Protein AF-A0A2T7NKQ4-F1 (afdb_monomer)

Foldseek 3Di:
DAWAQFKWFFQDDPVLLQLLQWAADPPDDIDTAAEDEAPPRADDDGFRTHGAQHWAWKKAAPVVPVCPCPVPDGIYTYTDGQFDQDPPDDDDSVDDPDGRNAAALVCLPPPPNPLVQGQMKTFTWTWIDDVPWIKTWDPVQLCVPDCQQVVLPDPPPRPDPDHRTWIFRRHHYPHRATQTQNHSVLVCLRNPCVPRPSVRNSVSRDDDPRIDMATADPLSVDSVDTDPSNRDHDDDDPDPPDPVNVVVVVVVVVVPPDDDDDDDD

Secondary structure (DSSP, 8-state):
-PPPEEEEEE-S-HHHHHHHT-EE-TTS-EEPPEE-PPGGG-----EEEE-TTSEEEEEEEGGGGTTTTTTT-SEEEEEEESS---TT--S-TT--SS--S-EEGGGTTSTT-GGGGT--EEE-EEEEEETTEEEEEE-HHHHTT-HHHHTT--TTT-S--SPPPPEEEEEE-SSS-EEEE-SHHHHHHHH-TTTS-HHHHGGG----S--EEEEE-GGGGSTT--SGGGTS----------HHHHHHHHHHHHTTS--PPPPP-

pLDDT: mean 71.81, std 15.31, range [24.47, 93.94]

Solvent-accessible surface area (backbone atoms only — not comparable to full-atom values): 15727 Å² total; per-residue (Å²): 136,86,56,52,75,62,35,28,27,42,72,56,51,75,70,53,47,35,60,35,52,51,43,59,48,97,88,61,64,76,45,60,39,46,80,44,81,22,79,92,79,49,70,68,69,60,27,45,33,40,44,74,64,43,38,43,50,24,44,37,42,26,77,80,51,85,59,79,33,66,94,73,38,70,36,28,35,31,31,39,58,39,40,68,67,60,90,85,67,86,72,63,79,90,70,63,98,64,89,42,67,70,40,50,52,91,40,40,88,40,99,85,30,77,63,62,82,68,40,46,28,36,50,51,39,50,25,35,64,47,97,93,55,26,35,27,50,53,69,72,57,53,37,67,86,31,68,70,49,46,55,70,64,52,80,97,72,56,91,60,86,72,71,69,65,49,36,28,54,67,34,25,46,100,74,67,42,67,20,51,45,71,38,59,66,50,45,47,43,38,34,36,61,90,82,32,54,63,86,59,34,55,68,59,54,42,89,71,88,66,69,50,71,45,42,22,38,71,61,43,78,42,62,86,45,67,44,69,61,36,63,39,80,42,81,84,69,81,80,74,81,50,72,65,60,54,48,52,52,56,51,62,64,62,74,68,77,71,86,80,79,81,84,87,131

InterPro domains:
  IPR003738 SOS response associated peptidase (SRAP) [PF02586] (37-111)
  IPR003738 SOS response associated peptidase (SRAP) [PTHR13604] (4-113)
  IPR036590 SOS response associated peptidase-like [G3DSA:3.90.1680.10] (4-239)
  IPR036590 SOS response associated peptidase-like [SSF143081] (32-227)

Sequence (265 aa):
MYSMYGHDGTTLNQDDVVKACRFRRRQGDRQQPVWRDAPGGQKYYPSYNVAPGAHTPVLLSSHHYSGEFEGICERIVQPMKWGLVPSWHKGDPYKLAYETNNCRADGINSSSCPLATNHLVKKEESLSTKNASSMHLETDLLAKGNPAIDANRDGDNAEWQGKRLLTMAGVFEICNSPAILTSDEEIDDWLNSAEVPLNKAVKVIRSVECLQMHMVSSEVNNSRNNSSKCMEPYEPKPEKRSGSSVFMKNWLNKGHSEAKKPKQN

Organism: Pomacea canaliculata (NCBI:txid400727)

Nearest PDB structures (foldseek):
  6oov-assembly1_A  TM=7.690E-01  e=2.615E-19  Homo sapiens
  5ko9-assembly1_A  TM=7.713E-01  e=5.711E-19  Homo sapiens
  6oeb-assembly1_A  TM=7.743E-01  e=7.714E-19  Homo sapiens
  6oov-assembly1_B-2  TM=7.658E-01  e=5.064E-19  Homo sapiens
  6oea-assembly1_A  TM=7.676E-01  e=1.248E-18  Homo sapiens

Structure (mmCIF, N/CA/C/O backbone):
data_AF-A0A2T7NKQ4-F1
#
_entry.id   AF-A0A2T7NKQ4-F1
#
loop_
_atom_site.group_PDB
_atom_site.id
_atom_site.type_symbol
_atom_site.label_atom_id
_atom_site.label_alt_id
_atom_site.label_comp_id
_atom_site.label_asym_id
_atom_site.label_entity_id
_atom_site.label_seq_id
_atom_site.pdbx_PDB_ins_code
_atom_site.Cartn_x
_atom_site.Cartn_y
_atom_site.Cartn_z
_atom_site.occupancy
_atom_site.B_iso_or_equiv
_atom_site.auth_seq_id
_atom_site.auth_comp_id
_atom_site.auth_asym_id
_atom_site.auth_atom_id
_atom_site.pdbx_PDB_model_num
ATOM 1 N N . MET A 1 1 ? -14.643 19.657 7.397 1.00 24.47 1 MET A N 1
ATOM 2 C CA . MET A 1 1 ? -13.808 18.798 8.267 1.00 24.47 1 MET A CA 1
ATOM 3 C C . MET A 1 1 ? -13.530 17.511 7.497 1.00 24.47 1 MET A C 1
ATOM 5 O O . MET A 1 1 ? -14.477 16.816 7.148 1.00 24.47 1 MET A O 1
ATOM 9 N N . TYR A 1 2 ? -12.277 17.288 7.096 1.00 29.06 2 TYR A N 1
ATOM 10 C CA . TYR A 1 2 ? -11.866 16.235 6.155 1.00 29.06 2 TYR A CA 1
ATOM 11 C C . TYR A 1 2 ? -11.706 14.880 6.883 1.00 29.06 2 TYR A C 1
ATOM 13 O O . TYR A 1 2 ? -11.176 14.858 7.989 1.00 29.06 2 TYR A O 1
ATOM 21 N N . SER A 1 3 ? -12.203 13.774 6.308 1.00 38.53 3 SER A N 1
ATOM 22 C CA . SER A 1 3 ? -11.921 12.400 6.781 1.00 38.53 3 SER A CA 1
ATOM 23 C C . SER A 1 3 ? -10.558 12.007 6.238 1.00 38.53 3 SER A C 1
ATOM 25 O O . SER A 1 3 ? -10.415 11.959 5.025 1.00 38.53 3 SER A O 1
ATOM 27 N N . MET A 1 4 ? -9.569 11.713 7.070 1.00 49.00 4 MET A N 1
ATOM 28 C CA . MET A 1 4 ? -8.347 11.077 6.571 1.00 49.00 4 MET A CA 1
ATOM 29 C C . MET A 1 4 ? -8.407 9.580 6.873 1.00 49.00 4 MET A C 1
ATOM 31 O O . MET A 1 4 ? -8.952 9.172 7.902 1.00 49.00 4 MET A O 1
ATOM 35 N N . TYR A 1 5 ? -7.894 8.756 5.962 1.00 65.50 5 TYR A N 1
ATOM 36 C CA . TYR A 1 5 ? -7.591 7.363 6.274 1.00 65.50 5 TYR A CA 1
ATOM 37 C C . TYR A 1 5 ? -6.366 7.368 7.181 1.00 65.50 5 TYR A C 1
ATOM 39 O O . TYR A 1 5 ? -5.291 7.828 6.791 1.00 65.50 5 TYR A O 1
ATOM 47 N N . GLY A 1 6 ? -6.583 6.967 8.429 1.00 63.84 6 GLY A N 1
ATOM 48 C CA . GLY A 1 6 ? -5.556 6.919 9.469 1.00 63.84 6 GLY A CA 1
ATOM 49 C C . GLY A 1 6 ? -5.252 5.499 9.925 1.00 63.84 6 GLY A C 1
ATOM 50 O O . GLY A 1 6 ? -4.324 5.309 10.701 1.00 63.84 6 GLY A O 1
ATOM 51 N N . HIS A 1 7 ? -6.034 4.527 9.457 1.00 74.81 7 HIS A N 1
ATOM 52 C CA . HIS A 1 7 ? -5.880 3.117 9.758 1.00 74.81 7 HIS A CA 1
ATOM 53 C C . HIS A 1 7 ? -6.130 2.300 8.494 1.00 74.81 7 HIS A C 1
ATOM 55 O O . HIS A 1 7 ? -6.845 2.732 7.591 1.00 74.81 7 HIS A O 1
ATOM 61 N N . ASP A 1 8 ? -5.530 1.126 8.431 1.00 73.31 8 ASP A N 1
ATOM 62 C CA . ASP A 1 8 ? -5.662 0.213 7.308 1.00 73.31 8 ASP A CA 1
ATOM 63 C C . ASP A 1 8 ? -5.681 -1.241 7.792 1.00 73.31 8 ASP A C 1
ATOM 65 O O . ASP A 1 8 ? -5.657 -1.514 8.994 1.00 73.31 8 ASP A O 1
ATOM 69 N N . GLY A 1 9 ? -5.752 -2.176 6.866 1.00 77.19 9 GLY A N 1
ATOM 70 C CA . GLY A 1 9 ? -6.015 -3.569 7.083 1.00 77.19 9 GLY A CA 1
ATOM 71 C C . GLY A 1 9 ? -5.334 -4.423 6.031 1.00 77.19 9 GLY A C 1
ATOM 72 O O . GLY A 1 9 ? -5.611 -4.327 4.840 1.00 77.19 9 GLY A O 1
ATOM 73 N N . THR A 1 10 ? -4.438 -5.307 6.449 1.00 81.38 10 THR A N 1
ATOM 74 C CA . THR A 1 10 ? -3.867 -6.312 5.550 1.00 81.38 10 THR A CA 1
ATOM 75 C C . THR A 1 10 ? -3.663 -7.597 6.326 1.00 81.38 10 THR A C 1
ATOM 77 O O . THR A 1 10 ? -2.705 -7.729 7.082 1.00 81.38 10 THR A O 1
ATOM 80 N N . THR A 1 11 ? -4.584 -8.541 6.166 1.00 85.69 11 THR A N 1
ATOM 81 C CA . THR A 1 11 ? -4.648 -9.780 6.959 1.00 85.69 11 THR A CA 1
ATOM 82 C C . THR A 1 11 ? -3.986 -10.975 6.273 1.00 85.69 11 THR A C 1
ATOM 84 O O . THR A 1 11 ? -3.790 -12.010 6.908 1.00 85.69 11 THR A O 1
ATOM 87 N N . LEU A 1 12 ? -3.609 -10.833 4.999 1.00 86.25 12 LEU A N 1
ATOM 88 C CA . LEU A 1 12 ? -2.928 -11.872 4.229 1.00 86.25 12 LEU A CA 1
ATOM 89 C C . LEU A 1 12 ? -1.465 -12.004 4.654 1.00 86.25 12 LEU A C 1
ATOM 91 O O . LEU A 1 12 ? -0.781 -11.008 4.859 1.00 86.25 12 LEU A O 1
ATOM 95 N N . ASN A 1 13 ? -0.961 -13.234 4.749 1.00 90.44 13 ASN A N 1
ATOM 96 C CA . ASN A 1 13 ? 0.476 -13.460 4.905 1.00 90.44 13 ASN A CA 1
ATOM 97 C C . ASN A 1 13 ? 1.232 -13.104 3.609 1.00 90.44 13 ASN A C 1
ATOM 99 O O . ASN A 1 13 ? 0.633 -12.858 2.567 1.00 90.44 13 ASN A O 1
ATOM 103 N N . GLN A 1 14 ? 2.560 -13.081 3.677 1.00 90.62 14 GLN A N 1
ATOM 104 C CA . GLN A 1 14 ? 3.437 -12.751 2.552 1.00 90.62 14 GLN A CA 1
ATOM 105 C C . GLN A 1 14 ? 3.140 -13.555 1.271 1.00 90.62 14 GLN A C 1
ATOM 107 O O . GLN A 1 14 ? 3.016 -12.963 0.198 1.00 90.62 14 GLN A O 1
ATOM 112 N N . ASP A 1 15 ? 3.003 -14.877 1.373 1.00 89.56 15 ASP A N 1
ATOM 113 C CA . ASP A 1 15 ? 2.780 -15.742 0.208 1.00 89.56 15 ASP A CA 1
ATOM 114 C C . ASP A 1 15 ? 1.408 -15.477 -0.418 1.00 89.56 15 ASP A C 1
ATOM 116 O O . ASP A 1 15 ? 1.261 -15.401 -1.639 1.00 89.56 15 ASP A O 1
ATOM 120 N N . ASP A 1 16 ? 0.404 -15.269 0.426 1.00 87.31 16 ASP A N 1
ATOM 121 C CA . ASP A 1 16 ? -0.956 -14.953 0.012 1.00 87.31 16 ASP A CA 1
ATOM 122 C C . ASP A 1 16 ? -1.052 -13.551 -0.594 1.00 87.31 16 ASP A C 1
ATOM 124 O O . ASP A 1 16 ? -1.780 -13.357 -1.567 1.00 87.31 16 ASP A O 1
ATOM 128 N N . VAL A 1 17 ? -0.266 -12.584 -0.102 1.00 86.94 17 VAL A N 1
ATOM 129 C CA . VAL A 1 17 ? -0.107 -11.282 -0.760 1.00 86.94 17 VAL A CA 1
ATOM 130 C C . VAL A 1 17 ? 0.441 -11.498 -2.168 1.00 86.94 17 VAL A C 1
ATOM 132 O O . VAL A 1 17 ? -0.172 -11.028 -3.122 1.00 86.94 17 VAL A O 1
ATOM 135 N N . VAL A 1 18 ? 1.535 -12.246 -2.346 1.00 88.81 18 VAL A N 1
ATOM 136 C CA . VAL A 1 18 ? 2.110 -12.508 -3.679 1.00 88.81 18 VAL A CA 1
ATOM 137 C C . VAL A 1 18 ? 1.089 -13.162 -4.619 1.00 88.81 18 VAL A C 1
ATOM 139 O O . VAL A 1 18 ? 0.904 -12.691 -5.747 1.00 88.81 18 VAL A O 1
ATOM 142 N N . LYS A 1 19 ? 0.359 -14.177 -4.145 1.00 85.44 19 LYS A N 1
ATOM 143 C CA . LYS A 1 19 ? -0.695 -14.861 -4.915 1.00 85.44 19 LYS A CA 1
ATOM 144 C C . LYS A 1 19 ? -1.851 -13.928 -5.279 1.00 85.44 19 LYS A C 1
ATOM 146 O O . LYS A 1 19 ? -2.264 -13.893 -6.439 1.00 85.44 19 LYS A O 1
ATOM 151 N N . ALA A 1 20 ? -2.325 -13.117 -4.334 1.00 82.50 20 ALA A N 1
ATOM 152 C CA . ALA A 1 20 ? -3.369 -12.118 -4.567 1.00 82.50 20 ALA A CA 1
ATOM 153 C C . ALA A 1 20 ? -2.920 -11.002 -5.527 1.00 82.50 20 ALA A C 1
ATOM 155 O O . ALA A 1 20 ? -3.748 -10.296 -6.108 1.00 82.50 20 ALA A O 1
ATOM 156 N N . CYS A 1 21 ? -1.607 -10.843 -5.705 1.00 83.56 21 CYS A N 1
ATOM 157 C CA . CYS A 1 21 ? -0.988 -9.850 -6.569 1.00 83.56 21 CYS A CA 1
ATOM 158 C C . CYS A 1 21 ? -0.653 -10.349 -7.980 1.00 83.56 21 CYS A C 1
ATOM 160 O O . CYS A 1 21 ? 0.013 -9.610 -8.711 1.00 83.56 21 CYS A O 1
ATOM 162 N N . ARG A 1 22 ? -1.107 -11.548 -8.371 1.00 85.81 22 ARG A N 1
ATOM 163 C CA . ARG A 1 22 ? -1.004 -12.043 -9.753 1.00 85.81 22 ARG A CA 1
ATOM 164 C C . ARG A 1 22 ? -1.528 -11.016 -10.748 1.00 85.81 22 ARG A C 1
ATOM 166 O O . ARG A 1 22 ? -2.560 -10.384 -10.507 1.00 85.81 22 ARG A O 1
ATOM 173 N N . PHE A 1 23 ? -0.811 -10.883 -11.855 1.00 84.56 23 PHE A N 1
ATOM 174 C CA . PHE A 1 23 ? -1.108 -9.918 -12.902 1.00 84.56 23 PHE A CA 1
ATOM 175 C C . PHE A 1 23 ? -0.838 -10.490 -14.287 1.00 84.56 23 PHE A C 1
ATOM 177 O O . PHE A 1 23 ? -0.104 -11.472 -14.448 1.00 84.56 23 PHE A O 1
ATOM 184 N N . ARG A 1 24 ? -1.440 -9.866 -15.296 1.00 84.69 24 ARG A N 1
ATOM 185 C CA . ARG A 1 24 ? -1.156 -10.140 -16.702 1.00 84.69 24 ARG A CA 1
ATOM 186 C C . AR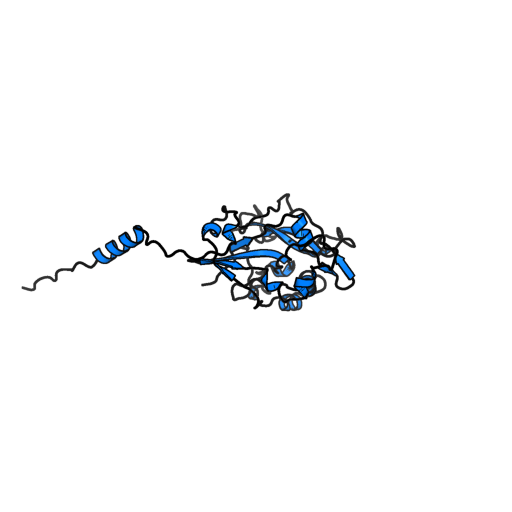G A 1 24 ? -0.190 -9.092 -17.246 1.00 84.69 24 ARG A C 1
ATOM 188 O O . ARG A 1 24 ? -0.441 -7.900 -17.106 1.00 84.69 24 ARG A O 1
ATOM 195 N N . ARG A 1 25 ? 0.892 -9.538 -17.889 1.00 83.38 25 ARG A N 1
ATOM 196 C CA . ARG A 1 25 ? 1.806 -8.638 -18.607 1.00 83.38 25 ARG A CA 1
ATOM 197 C C . ARG A 1 25 ? 1.123 -8.040 -19.840 1.00 83.38 25 ARG A C 1
ATOM 199 O O . ARG A 1 25 ? 0.312 -8.711 -20.481 1.00 83.38 25 ARG A O 1
ATOM 206 N N . ARG A 1 26 ? 1.530 -6.829 -20.244 1.00 76.19 26 ARG A N 1
ATOM 207 C CA . ARG A 1 26 ? 1.008 -6.148 -21.452 1.00 76.19 26 ARG A CA 1
ATOM 208 C C . ARG A 1 26 ? 1.124 -6.974 -22.733 1.00 76.19 26 ARG A C 1
ATOM 210 O O . ARG A 1 26 ? 0.263 -6.882 -23.598 1.00 76.19 26 ARG A O 1
ATOM 217 N N . GLN A 1 27 ? 2.181 -7.771 -22.859 1.00 69.75 27 GLN A N 1
ATOM 218 C CA . GLN A 1 27 ? 2.447 -8.599 -24.038 1.00 69.75 27 GLN A CA 1
ATOM 219 C C . GLN A 1 27 ? 2.693 -10.066 -23.665 1.00 69.75 27 GLN A C 1
ATOM 221 O O . GLN A 1 27 ? 3.610 -10.689 -24.194 1.00 69.75 27 GLN A O 1
ATOM 226 N N . GLY A 1 28 ? 1.929 -10.640 -22.730 1.00 69.94 28 GLY A N 1
ATOM 227 C CA . GLY A 1 28 ? 2.193 -12.037 -22.395 1.00 69.94 28 GLY A CA 1
ATOM 228 C C . GLY A 1 28 ? 1.308 -12.697 -21.354 1.00 69.94 28 GLY A C 1
ATOM 229 O O . GLY A 1 28 ? 0.139 -12.349 -21.151 1.00 69.94 28 GLY A O 1
ATOM 230 N N . ASP A 1 29 ? 1.925 -13.704 -20.746 1.00 79.44 29 ASP A N 1
ATOM 231 C CA . ASP A 1 29 ? 1.333 -14.634 -19.800 1.00 79.44 29 ASP A CA 1
ATOM 232 C C . ASP A 1 29 ? 1.102 -14.009 -18.421 1.00 79.44 29 ASP A C 1
ATOM 234 O O . ASP A 1 29 ? 1.535 -12.894 -18.102 1.00 79.44 29 ASP A O 1
ATOM 238 N N . ARG A 1 30 ? 0.394 -14.760 -17.577 1.00 83.25 30 ARG A N 1
ATOM 239 C CA . ARG A 1 30 ? 0.228 -14.416 -16.167 1.00 83.25 30 ARG A CA 1
ATOM 240 C C . ARG A 1 30 ? 1.517 -14.596 -15.398 1.00 83.25 30 ARG A C 1
ATOM 242 O O . ARG A 1 30 ? 2.209 -15.597 -15.559 1.00 83.25 30 ARG A O 1
ATOM 249 N N . GLN A 1 31 ? 1.756 -13.676 -14.475 1.00 86.50 31 GLN A N 1
ATOM 250 C CA . GLN A 1 31 ? 2.882 -13.740 -13.563 1.00 86.50 31 GLN A CA 1
ATOM 251 C C . GLN A 1 31 ? 2.507 -13.382 -12.133 1.00 86.50 31 GLN A C 1
ATOM 253 O O . GLN A 1 31 ? 1.489 -12.742 -11.863 1.00 86.50 31 GLN A O 1
ATOM 258 N N . GLN A 1 32 ? 3.361 -13.825 -11.216 1.00 88.56 32 GLN A N 1
ATOM 259 C CA . GLN A 1 32 ? 3.362 -13.417 -9.820 1.00 88.56 32 GLN A CA 1
ATOM 260 C C . GLN A 1 32 ? 4.506 -12.426 -9.595 1.00 88.56 32 GLN A C 1
ATOM 262 O O . GLN A 1 32 ? 5.590 -12.618 -10.154 1.00 88.56 32 GLN A O 1
ATOM 267 N N . PRO A 1 33 ? 4.293 -11.365 -8.800 1.00 91.12 33 PRO A N 1
ATOM 268 C CA . PRO A 1 33 ? 5.388 -10.495 -8.414 1.00 91.12 33 PRO A CA 1
ATOM 269 C C . PRO A 1 33 ? 6.366 -11.237 -7.503 1.00 91.12 33 PRO A C 1
ATOM 271 O O . PRO A 1 33 ? 5.990 -12.164 -6.787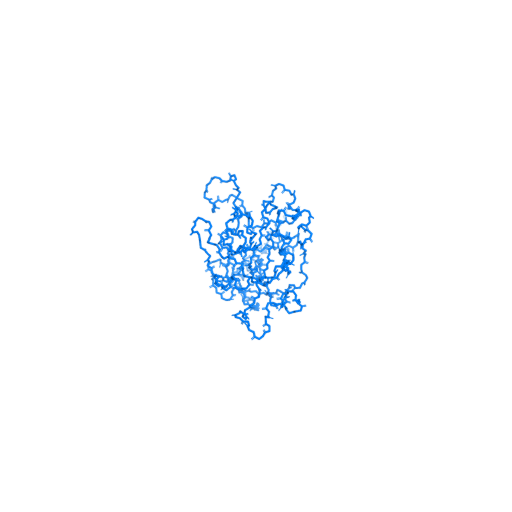 1.00 91.12 33 PRO A O 1
ATOM 274 N N . VAL A 1 34 ? 7.618 -10.795 -7.492 1.00 93.19 34 VAL A N 1
ATOM 275 C CA . VAL A 1 34 ? 8.625 -11.342 -6.575 1.00 93.19 34 VAL A CA 1
ATOM 276 C C . VAL A 1 34 ? 8.543 -10.603 -5.246 1.00 93.19 34 VAL A C 1
ATOM 278 O O . VAL A 1 34 ? 8.466 -9.374 -5.222 1.00 93.19 34 VAL A O 1
ATOM 281 N N . TRP A 1 35 ? 8.556 -11.338 -4.134 1.00 93.94 35 TRP A N 1
ATOM 282 C CA . TRP A 1 35 ? 8.682 -10.721 -2.819 1.00 93.94 35 TRP A CA 1
ATOM 283 C C . TRP A 1 35 ? 10.128 -10.318 -2.542 1.00 93.94 35 TRP A C 1
ATOM 285 O O . TRP A 1 35 ? 11.052 -11.105 -2.751 1.00 93.94 35 TRP A O 1
ATOM 295 N N . ARG A 1 36 ? 10.313 -9.118 -1.994 1.00 92.56 36 ARG A N 1
ATOM 296 C CA . ARG A 1 36 ? 11.589 -8.639 -1.466 1.00 92.56 36 ARG A CA 1
ATOM 297 C C . ARG A 1 36 ? 11.411 -8.179 -0.026 1.00 92.56 36 ARG A C 1
ATOM 299 O O . ARG A 1 36 ? 10.468 -7.459 0.286 1.00 92.56 36 ARG A O 1
ATOM 306 N N . ASP A 1 37 ? 12.353 -8.538 0.840 1.00 92.44 37 ASP A N 1
ATOM 307 C CA . ASP A 1 37 ? 12.332 -8.094 2.232 1.00 92.44 37 ASP A CA 1
ATOM 308 C C . ASP A 1 37 ? 12.461 -6.575 2.360 1.00 92.44 37 ASP A C 1
ATOM 310 O O . ASP A 1 37 ? 13.040 -5.892 1.507 1.00 92.44 37 ASP A O 1
ATOM 314 N N . ALA A 1 38 ? 11.911 -6.037 3.448 1.00 89.12 38 ALA A N 1
ATOM 315 C CA . ALA A 1 38 ? 11.956 -4.610 3.711 1.00 89.12 38 ALA A CA 1
ATOM 316 C C . ALA A 1 38 ? 13.409 -4.125 3.868 1.00 89.12 38 ALA A C 1
ATOM 318 O O . ALA A 1 38 ? 14.243 -4.818 4.468 1.00 89.12 38 ALA A O 1
ATOM 319 N N . PRO A 1 39 ? 13.731 -2.908 3.402 1.00 83.38 39 PRO A N 1
ATOM 320 C CA . PRO A 1 39 ? 15.045 -2.329 3.638 1.00 83.38 39 PRO A CA 1
ATOM 321 C C . PRO A 1 39 ? 15.310 -2.174 5.145 1.00 83.38 39 PRO A C 1
ATOM 323 O O . PRO A 1 39 ? 14.415 -1.863 5.931 1.00 83.38 39 PRO A O 1
ATOM 326 N N . GLY A 1 40 ? 16.560 -2.387 5.565 1.00 84.19 40 GLY A N 1
ATOM 327 C CA . GLY A 1 40 ? 16.962 -2.211 6.966 1.00 84.19 40 GLY A CA 1
ATOM 328 C C . GLY A 1 40 ? 16.439 -3.286 7.930 1.00 84.19 40 GLY A C 1
ATOM 329 O O . GLY A 1 40 ? 16.332 -3.023 9.128 1.00 84.19 40 GLY A O 1
ATOM 330 N N . GLY A 1 41 ? 16.093 -4.478 7.426 1.00 86.06 41 GLY A N 1
ATOM 331 C CA . GLY A 1 41 ? 15.734 -5.644 8.247 1.00 86.06 41 GLY A CA 1
ATOM 332 C C . GLY A 1 41 ? 14.367 -5.557 8.930 1.00 86.06 41 GLY A C 1
ATOM 333 O O . GLY A 1 41 ? 14.076 -6.339 9.837 1.00 86.06 41 GLY A O 1
ATOM 334 N N . GLN A 1 42 ? 13.533 -4.598 8.523 1.00 89.50 42 GLN A N 1
ATOM 335 C CA . GLN A 1 42 ? 12.154 -4.497 8.992 1.00 89.50 42 GLN A CA 1
ATOM 336 C C . GLN A 1 42 ? 11.316 -5.659 8.441 1.00 89.50 42 GLN A C 1
ATOM 338 O O . GLN A 1 42 ? 11.702 -6.331 7.485 1.00 89.50 42 GLN A O 1
ATOM 343 N N . LYS A 1 43 ? 10.162 -5.922 9.058 1.00 90.56 43 LYS A N 1
ATOM 344 C CA . LYS A 1 43 ? 9.302 -7.050 8.688 1.00 90.56 43 LYS A CA 1
ATOM 345 C C . LYS A 1 43 ? 7.865 -6.605 8.487 1.00 90.56 43 LYS A C 1
ATOM 347 O O . LYS A 1 43 ? 7.375 -5.723 9.192 1.00 90.56 43 LYS A O 1
ATOM 352 N N . TYR A 1 44 ? 7.209 -7.249 7.532 1.00 91.12 44 TYR A N 1
ATOM 353 C CA . TYR A 1 44 ? 5.769 -7.177 7.362 1.00 91.12 44 TYR A CA 1
ATOM 354 C C . TYR A 1 44 ? 5.078 -8.108 8.360 1.00 91.12 44 TYR A C 1
ATOM 356 O O . TYR A 1 44 ? 5.523 -9.237 8.565 1.00 91.12 44 TYR A O 1
ATOM 364 N N . TYR A 1 45 ? 3.981 -7.635 8.948 1.00 90.75 45 TYR A N 1
ATOM 365 C CA . TYR A 1 45 ? 3.113 -8.439 9.797 1.00 90.75 45 TYR A CA 1
ATOM 366 C C . TYR A 1 45 ? 1.656 -8.213 9.401 1.00 90.75 45 TYR A C 1
ATOM 368 O O . TYR A 1 45 ? 1.218 -7.058 9.378 1.00 90.75 45 TYR A O 1
ATOM 376 N N . PRO A 1 46 ? 0.896 -9.287 9.137 1.00 92.06 46 PRO A N 1
ATOM 377 C CA . PRO A 1 46 ? -0.529 -9.169 8.887 1.00 92.06 46 PRO A CA 1
ATOM 378 C C . PRO A 1 46 ? -1.264 -8.577 10.095 1.00 92.06 46 PRO A C 1
ATOM 380 O O . PRO A 1 46 ? -1.002 -8.940 11.246 1.00 92.06 46 PRO A O 1
ATOM 383 N N . SER A 1 47 ? -2.189 -7.656 9.842 1.00 91.06 47 SER A N 1
ATOM 384 C CA . SER A 1 47 ? -2.961 -6.963 10.871 1.00 91.06 47 SER A CA 1
ATOM 385 C C . SER A 1 47 ? -4.314 -6.502 10.333 1.00 91.06 47 SER A C 1
ATOM 387 O O . SER A 1 47 ? -4.423 -6.028 9.204 1.00 91.06 47 SER A O 1
ATOM 389 N N . TYR A 1 48 ? -5.334 -6.594 11.179 1.00 88.00 48 TYR A N 1
ATOM 390 C CA . TYR A 1 48 ? -6.662 -6.011 10.979 1.00 88.00 48 TYR A CA 1
ATOM 391 C C . TYR A 1 48 ? -6.682 -4.496 11.221 1.00 88.00 48 TYR A C 1
ATOM 393 O O . TYR A 1 48 ? -7.684 -3.840 10.951 1.00 88.00 48 TYR A O 1
ATOM 401 N N . ASN A 1 49 ? -5.614 -3.957 11.812 1.00 90.00 49 ASN A N 1
ATOM 402 C CA . ASN A 1 49 ? -5.530 -2.563 12.208 1.00 90.00 49 ASN A CA 1
ATOM 403 C C . ASN A 1 49 ? -4.082 -2.074 12.109 1.00 90.00 49 ASN A C 1
ATOM 405 O O . ASN A 1 49 ? -3.274 -2.181 13.036 1.00 90.00 49 ASN A O 1
ATOM 409 N N . VAL A 1 50 ? -3.729 -1.604 10.927 1.00 87.19 50 VAL A N 1
ATOM 410 C CA . VAL A 1 50 ? -2.428 -1.054 10.582 1.00 87.19 50 VAL A CA 1
ATOM 411 C C . VAL A 1 50 ? -2.481 0.455 10.784 1.00 87.19 50 VAL A C 1
ATOM 413 O O . VAL A 1 50 ? -3.388 1.112 10.291 1.00 87.19 50 VAL A O 1
ATOM 416 N N . ALA A 1 51 ? -1.503 1.019 11.488 1.00 85.75 51 ALA A N 1
ATOM 417 C CA . ALA A 1 51 ? -1.375 2.461 11.686 1.00 85.75 51 ALA A CA 1
ATOM 418 C C . ALA A 1 51 ? -0.157 3.023 10.922 1.00 85.75 51 ALA A C 1
ATOM 420 O O . ALA A 1 51 ? 0.773 2.267 10.608 1.00 85.75 51 ALA A O 1
ATOM 421 N N . PRO A 1 52 ? -0.105 4.346 10.669 1.00 84.06 52 PRO A N 1
ATOM 422 C CA . PRO A 1 52 ? 1.069 5.010 10.125 1.00 84.06 52 PRO A CA 1
ATOM 423 C C . PRO A 1 52 ? 2.351 4.628 10.868 1.00 84.06 52 PRO A C 1
ATOM 425 O O . PRO A 1 52 ? 2.393 4.527 12.094 1.00 84.06 52 PRO A O 1
ATOM 428 N N . GLY A 1 53 ? 3.415 4.417 10.104 1.00 83.56 53 GLY A N 1
ATOM 429 C CA . GLY A 1 53 ? 4.709 3.944 10.577 1.00 83.56 53 GLY A CA 1
ATOM 430 C C . GLY A 1 53 ? 4.905 2.430 10.491 1.00 83.56 53 GLY A C 1
ATOM 431 O O . GLY A 1 53 ? 6.053 1.990 10.502 1.00 83.56 53 GLY A O 1
ATOM 432 N N . ALA A 1 54 ? 3.842 1.635 10.349 1.00 87.69 54 ALA A N 1
ATOM 433 C CA . ALA A 1 54 ? 3.960 0.202 10.077 1.00 87.69 54 ALA A CA 1
ATOM 434 C C . ALA A 1 54 ? 4.540 -0.069 8.677 1.00 87.69 54 ALA A C 1
ATOM 436 O O . ALA A 1 54 ? 4.479 0.788 7.797 1.00 87.69 54 ALA A O 1
ATOM 437 N N . HIS A 1 55 ? 5.100 -1.262 8.465 1.00 89.56 55 HIS A N 1
ATOM 438 C CA . HIS A 1 55 ? 5.531 -1.712 7.140 1.00 89.56 55 HIS A CA 1
ATOM 439 C C . HIS A 1 55 ? 4.394 -2.464 6.459 1.00 89.56 55 HIS A C 1
ATOM 441 O O . HIS A 1 55 ? 3.942 -3.475 6.994 1.00 89.56 55 HIS A O 1
ATOM 447 N N . THR A 1 56 ? 3.953 -1.989 5.297 1.00 89.25 56 THR A N 1
ATOM 448 C CA . THR A 1 56 ? 2.869 -2.603 4.517 1.00 89.25 56 THR A CA 1
ATOM 449 C C . THR A 1 56 ? 3.359 -2.982 3.125 1.00 89.25 56 THR A C 1
ATOM 451 O O . THR A 1 56 ? 4.324 -2.381 2.642 1.00 89.25 56 THR A O 1
ATOM 454 N N . PRO A 1 57 ? 2.793 -4.027 2.495 1.00 90.31 57 PRO A N 1
ATOM 455 C CA . PRO A 1 57 ? 3.246 -4.478 1.190 1.00 90.31 57 PRO A CA 1
ATOM 456 C C . PRO A 1 57 ? 2.953 -3.415 0.126 1.00 90.31 57 PRO A C 1
ATOM 458 O O . PRO A 1 57 ? 1.816 -2.978 -0.065 1.00 90.31 57 PRO A O 1
ATOM 461 N N . VAL A 1 58 ? 4.003 -3.021 -0.590 1.00 88.88 58 VAL A N 1
ATOM 462 C CA . VAL A 1 58 ? 3.938 -2.067 -1.697 1.00 88.88 58 VAL A CA 1
ATOM 463 C C . VAL A 1 58 ? 4.401 -2.768 -2.964 1.00 88.88 58 VAL A C 1
ATOM 465 O O . VAL A 1 58 ? 5.425 -3.448 -2.977 1.00 88.88 58 VAL A O 1
ATOM 468 N N . LEU A 1 59 ? 3.619 -2.618 -4.025 1.00 88.69 59 LEU A N 1
ATOM 469 C CA . LEU A 1 59 ? 3.956 -3.042 -5.370 1.00 88.69 59 LEU A CA 1
ATOM 470 C C . LEU A 1 59 ? 4.811 -1.963 -6.048 1.00 88.69 59 LEU A C 1
ATOM 472 O O . LEU A 1 59 ? 4.489 -0.775 -5.998 1.00 88.69 59 LEU A O 1
ATOM 476 N N . LEU A 1 60 ? 5.899 -2.397 -6.676 1.00 87.69 60 LEU A N 1
ATOM 477 C CA . LEU A 1 60 ? 6.939 -1.555 -7.261 1.00 87.69 60 LEU A CA 1
ATOM 478 C C . LEU A 1 60 ? 7.315 -2.080 -8.640 1.00 87.69 60 LEU A C 1
ATOM 480 O O . LEU A 1 60 ? 7.251 -3.288 -8.880 1.00 87.69 60 LEU A O 1
ATOM 484 N N . SER A 1 61 ? 7.775 -1.190 -9.517 1.00 87.25 61 SER A N 1
ATOM 485 C CA . SER A 1 61 ? 8.447 -1.611 -10.744 1.00 87.25 61 SER A CA 1
ATOM 486 C C . SER A 1 61 ? 9.801 -2.240 -10.421 1.00 87.25 61 SER A C 1
ATOM 488 O O . SER A 1 61 ? 10.573 -1.721 -9.607 1.00 87.25 61 SER A O 1
ATOM 490 N N . SER A 1 62 ? 10.117 -3.349 -11.085 1.00 88.75 62 SER A N 1
ATOM 491 C CA . SER A 1 62 ? 11.408 -4.021 -10.941 1.00 88.75 62 SER A CA 1
ATOM 492 C C . SER A 1 62 ? 12.588 -3.190 -11.463 1.00 88.75 62 SER A C 1
ATOM 494 O O . SER A 1 62 ? 13.723 -3.379 -11.021 1.00 88.75 62 SER A O 1
ATOM 496 N N . HIS A 1 63 ? 12.314 -2.194 -12.312 1.00 84.94 63 HIS A N 1
ATOM 497 C CA . HIS A 1 63 ? 13.306 -1.280 -12.883 1.00 84.94 63 HIS A CA 1
ATOM 498 C C . HIS A 1 63 ? 14.008 -0.419 -11.818 1.00 84.94 63 HIS A C 1
ATOM 500 O O . HIS A 1 63 ? 15.109 0.076 -12.054 1.00 84.94 63 HIS A O 1
ATOM 506 N N . HIS A 1 64 ? 13.426 -0.270 -10.621 1.00 82.69 64 HIS A N 1
ATOM 507 C CA . HIS A 1 64 ? 14.048 0.460 -9.511 1.00 82.69 64 HIS A CA 1
ATOM 508 C C . HIS A 1 64 ? 15.282 -0.232 -8.914 1.00 82.69 64 HIS A C 1
ATOM 510 O O . HIS A 1 64 ? 15.997 0.383 -8.123 1.00 82.69 64 HIS A O 1
ATOM 516 N N . TYR A 1 65 ? 15.550 -1.488 -9.275 1.00 85.62 65 TYR A N 1
ATOM 517 C CA . TYR A 1 65 ? 16.586 -2.307 -8.646 1.00 85.62 65 TYR A CA 1
ATOM 518 C C . TYR A 1 65 ? 17.800 -2.568 -9.542 1.00 85.62 65 TYR A C 1
ATOM 520 O O . TYR A 1 65 ? 18.404 -3.633 -9.467 1.00 85.62 65 TYR A O 1
ATOM 528 N N . SER A 1 66 ? 18.171 -1.598 -10.383 1.00 84.00 66 SER A N 1
ATOM 529 C CA . SER A 1 66 ? 19.431 -1.607 -11.149 1.00 84.00 66 SER A CA 1
ATOM 530 C C . SER A 1 66 ? 19.720 -2.930 -11.883 1.00 84.00 66 SER A C 1
ATOM 532 O O . SER A 1 66 ? 20.855 -3.398 -11.892 1.00 84.00 66 SER A O 1
ATOM 534 N N . GLY A 1 67 ? 18.688 -3.553 -12.462 1.00 81.44 67 GLY A N 1
ATOM 535 C CA . GLY A 1 67 ? 18.806 -4.796 -13.235 1.00 81.44 67 GLY A CA 1
ATOM 536 C C . GLY A 1 67 ? 18.757 -6.105 -12.432 1.00 81.44 67 GLY A C 1
ATOM 537 O O . GLY A 1 67 ? 18.740 -7.168 -13.040 1.00 81.44 67 GLY A O 1
ATOM 538 N N . GLU A 1 68 ? 18.657 -6.077 -11.095 1.00 87.06 68 GLU A N 1
ATOM 539 C CA . GLU A 1 68 ? 18.599 -7.292 -10.246 1.00 87.06 68 GLU A CA 1
ATOM 540 C C . GLU A 1 68 ? 17.467 -8.259 -10.643 1.00 87.06 68 GLU A C 1
ATOM 542 O O . GLU A 1 68 ? 17.589 -9.472 -10.493 1.00 87.06 68 GLU A O 1
ATOM 547 N N . PHE A 1 69 ? 16.374 -7.716 -11.178 1.00 85.94 69 PHE A N 1
ATOM 548 C CA . PHE A 1 69 ? 15.179 -8.462 -11.571 1.00 85.94 69 PHE A CA 1
ATOM 549 C C .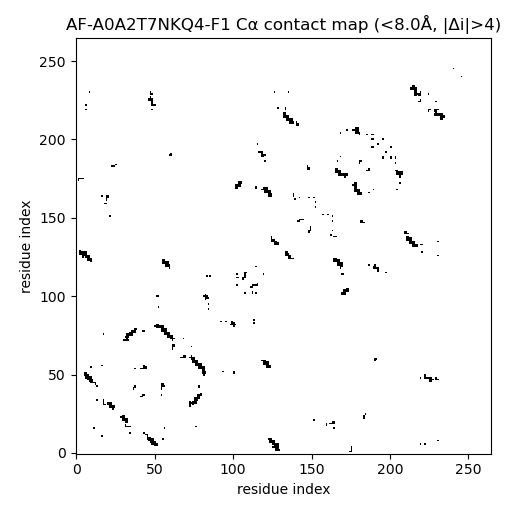 PHE A 1 69 ? 14.908 -8.428 -13.081 1.00 85.94 69 PHE A C 1
ATOM 551 O O . PHE A 1 69 ? 13.812 -8.795 -13.518 1.00 85.94 69 PHE A O 1
ATOM 558 N N . GLU A 1 70 ? 15.876 -7.981 -13.883 1.00 84.94 70 GLU A N 1
ATOM 559 C CA . GLU A 1 70 ? 15.731 -7.924 -15.337 1.00 84.94 70 GLU A CA 1
ATOM 560 C C . GLU A 1 70 ? 15.501 -9.334 -15.906 1.00 84.94 70 GLU A C 1
ATOM 562 O O . GLU A 1 70 ? 16.199 -10.287 -15.570 1.00 84.94 70 GLU A O 1
ATOM 567 N N . GLY A 1 71 ? 14.448 -9.495 -16.711 1.00 81.31 71 GLY A N 1
ATOM 568 C CA . GLY A 1 71 ? 14.032 -10.798 -17.243 1.00 81.31 71 GLY A CA 1
ATOM 569 C C . GLY A 1 71 ? 13.351 -11.743 -16.238 1.00 81.31 71 GLY A C 1
ATOM 570 O O . GLY A 1 71 ? 12.759 -12.731 -16.668 1.00 81.31 71 GLY A O 1
ATOM 571 N N . ILE A 1 72 ? 13.356 -11.437 -14.933 1.00 85.56 72 ILE A N 1
ATOM 572 C CA . ILE A 1 72 ? 12.719 -12.263 -13.893 1.00 85.56 72 ILE A CA 1
ATOM 573 C C . ILE A 1 72 ? 11.240 -11.892 -13.755 1.00 85.56 72 ILE A C 1
ATOM 575 O O . ILE A 1 72 ? 10.352 -12.693 -14.047 1.00 85.56 72 ILE A O 1
ATOM 579 N N . CYS A 1 73 ? 10.958 -10.662 -13.323 1.00 85.56 73 CYS A N 1
ATOM 580 C CA . CYS A 1 73 ? 9.598 -10.171 -13.130 1.00 85.56 73 CYS A CA 1
ATOM 581 C C . CYS A 1 73 ? 9.552 -8.647 -13.267 1.00 85.56 73 CYS A C 1
ATOM 583 O O . CYS A 1 73 ? 10.499 -7.953 -12.911 1.00 85.56 73 CYS A O 1
ATOM 585 N N . GLU A 1 74 ? 8.438 -8.124 -13.775 1.00 87.75 74 GLU A N 1
ATOM 586 C CA . GLU A 1 74 ? 8.222 -6.683 -13.979 1.00 87.75 74 GLU A CA 1
ATOM 587 C C . GLU A 1 74 ? 7.786 -5.971 -12.689 1.00 87.75 74 GLU A C 1
ATOM 589 O O . GLU A 1 74 ? 7.966 -4.762 -12.545 1.00 87.75 74 GLU A O 1
ATOM 594 N N . ARG A 1 75 ? 7.228 -6.719 -11.725 1.00 89.44 75 ARG A N 1
ATOM 595 C CA . ARG A 1 75 ? 6.663 -6.167 -10.491 1.00 89.44 75 ARG A CA 1
ATOM 596 C C . ARG A 1 75 ? 7.241 -6.855 -9.256 1.00 89.44 75 ARG A C 1
ATOM 598 O O . ARG A 1 75 ? 7.346 -8.079 -9.200 1.00 89.44 75 ARG A O 1
ATOM 605 N N . ILE A 1 76 ? 7.565 -6.058 -8.246 1.00 91.25 76 ILE A N 1
ATOM 606 C CA . ILE A 1 76 ? 8.112 -6.502 -6.960 1.00 91.25 76 ILE A CA 1
ATOM 607 C C . ILE A 1 76 ? 7.131 -6.115 -5.859 1.00 91.25 76 ILE A C 1
ATOM 609 O O . ILE A 1 76 ? 6.611 -5.002 -5.868 1.00 91.25 76 ILE A O 1
ATOM 613 N N . VAL A 1 77 ? 6.877 -7.015 -4.911 1.00 91.50 77 VAL A N 1
ATOM 614 C CA . VAL A 1 77 ? 6.210 -6.669 -3.651 1.00 91.50 77 VAL A CA 1
ATOM 615 C C . VAL A 1 77 ? 7.284 -6.516 -2.586 1.00 91.50 77 VAL A C 1
ATOM 617 O O . VAL A 1 77 ? 7.997 -7.469 -2.283 1.00 91.50 77 VAL A O 1
ATOM 620 N N . GLN A 1 78 ? 7.394 -5.324 -2.008 1.00 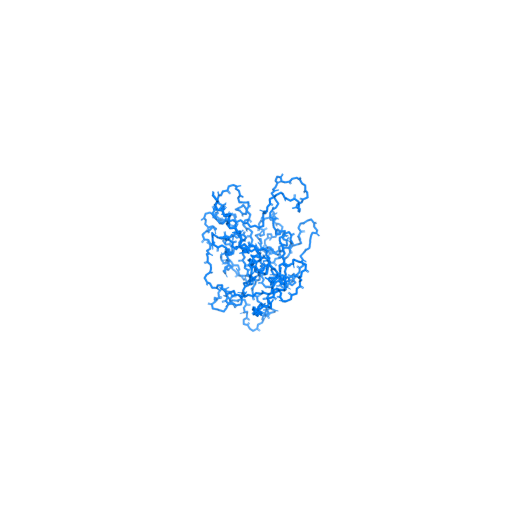91.38 78 GLN A N 1
ATOM 621 C CA . GLN A 1 78 ? 8.317 -5.048 -0.915 1.00 91.38 78 GLN A CA 1
ATOM 622 C C . GLN A 1 78 ? 7.580 -4.334 0.220 1.00 91.38 78 GLN A C 1
ATOM 624 O O . GLN A 1 78 ? 6.896 -3.339 -0.033 1.00 91.38 78 GLN A O 1
ATOM 629 N N . PRO A 1 79 ? 7.716 -4.781 1.481 1.00 91.94 79 PRO A N 1
ATOM 630 C CA . PRO A 1 79 ? 7.182 -4.029 2.599 1.00 91.94 79 PRO A CA 1
ATOM 631 C C . PRO A 1 79 ? 7.902 -2.691 2.744 1.00 91.94 79 PRO A C 1
ATOM 633 O O . PRO A 1 79 ? 9.126 -2.636 2.886 1.00 91.94 79 PRO A O 1
ATOM 636 N N . MET A 1 80 ? 7.134 -1.608 2.752 1.00 88.25 80 MET A N 1
ATOM 637 C CA . MET A 1 80 ? 7.642 -0.257 2.957 1.00 88.25 80 MET A CA 1
ATOM 638 C C . MET A 1 80 ? 6.920 0.404 4.117 1.00 88.25 80 MET A C 1
ATOM 640 O O . MET A 1 80 ? 5.751 0.136 4.389 1.00 88.25 80 MET A O 1
ATOM 644 N N . LYS A 1 81 ? 7.628 1.297 4.803 1.00 86.44 81 LYS A N 1
ATOM 645 C CA . LYS A 1 81 ? 7.048 2.095 5.873 1.00 86.44 81 LYS A CA 1
ATOM 646 C C . LYS A 1 81 ? 5.903 2.960 5.336 1.00 86.44 81 LYS A C 1
ATOM 648 O O . LYS A 1 81 ? 6.092 3.765 4.423 1.00 86.44 81 LYS A O 1
ATOM 653 N N . TRP A 1 82 ? 4.741 2.882 5.977 1.00 85.00 82 TRP A N 1
ATOM 654 C CA . TRP A 1 82 ? 3.653 3.824 5.765 1.00 85.00 82 TRP A CA 1
ATOM 655 C C . TRP A 1 82 ? 4.002 5.177 6.385 1.00 85.00 82 TRP A C 1
ATOM 657 O O . TRP A 1 82 ? 3.798 5.424 7.570 1.00 85.00 82 TRP A O 1
ATOM 667 N N . GLY A 1 83 ? 4.546 6.063 5.564 1.00 79.88 83 GLY A N 1
ATOM 668 C CA . GLY A 1 83 ? 4.984 7.388 5.976 1.00 79.88 83 GLY A CA 1
ATOM 669 C C . GLY A 1 83 ? 6.330 7.680 5.349 1.00 79.88 83 GLY A C 1
ATOM 670 O O . GLY A 1 83 ? 7.322 7.013 5.652 1.00 79.88 83 GLY A O 1
ATOM 671 N N . LEU A 1 84 ? 6.351 8.663 4.458 1.00 80.25 84 LEU A N 1
ATOM 672 C CA . LEU A 1 84 ? 7.544 8.982 3.702 1.00 80.25 84 LEU A CA 1
ATOM 673 C C . LEU A 1 84 ? 8.618 9.590 4.611 1.00 80.25 84 LEU A C 1
ATOM 675 O O . LEU A 1 84 ? 8.370 10.560 5.326 1.00 80.25 84 LEU A O 1
ATOM 679 N N . VAL A 1 85 ? 9.835 9.068 4.503 1.00 80.38 85 VAL A N 1
ATOM 680 C CA . VAL A 1 85 ? 11.032 9.672 5.088 1.00 80.38 85 VAL A CA 1
ATOM 681 C C . VAL A 1 85 ? 11.752 10.449 3.983 1.00 80.38 85 VAL A C 1
ATOM 683 O O . VAL A 1 85 ? 12.238 9.824 3.039 1.00 80.38 85 VAL A O 1
ATOM 686 N N . PRO A 1 86 ? 11.807 11.792 4.042 1.00 78.69 86 PRO A N 1
ATOM 687 C CA . PRO A 1 86 ? 12.507 12.576 3.031 1.00 78.69 86 PRO A CA 1
ATOM 688 C C . PRO A 1 86 ? 13.995 12.223 2.976 1.00 78.69 86 PRO A C 1
ATOM 690 O O . PRO A 1 86 ? 14.621 12.010 4.011 1.00 78.69 86 PRO A O 1
ATOM 693 N N . SER A 1 87 ? 14.587 12.237 1.781 1.00 76.62 87 SER A N 1
ATOM 694 C CA . SER A 1 87 ? 16.004 11.888 1.578 1.00 76.62 87 SER A CA 1
ATOM 695 C C . SER A 1 87 ? 16.983 12.804 2.321 1.00 76.62 87 SER A C 1
ATOM 697 O O . SER A 1 87 ? 18.099 12.398 2.636 1.00 76.62 87 SER A O 1
ATOM 699 N N . TRP A 1 88 ? 16.571 14.039 2.622 1.00 78.19 88 TRP A N 1
ATOM 700 C CA . TRP A 1 88 ? 17.352 15.006 3.392 1.00 78.19 88 TRP A CA 1
ATOM 701 C C . TRP A 1 88 ? 17.241 14.819 4.912 1.00 78.19 88 TRP A C 1
ATOM 703 O O . TRP A 1 88 ? 17.998 15.457 5.648 1.00 78.19 88 TRP A O 1
ATOM 713 N N . HIS A 1 89 ? 16.319 13.980 5.404 1.00 81.19 89 HIS A N 1
ATOM 714 C CA . HIS A 1 89 ? 16.174 13.720 6.836 1.00 81.19 89 HIS A CA 1
ATOM 715 C C . HIS A 1 89 ? 17.372 12.922 7.345 1.00 81.19 89 HIS A C 1
ATOM 717 O O . HIS A 1 89 ? 17.656 11.821 6.878 1.00 81.19 89 HIS A O 1
ATOM 723 N N . LYS A 1 90 ? 18.075 13.483 8.328 1.00 80.06 90 LYS A N 1
ATOM 724 C CA . LYS A 1 90 ? 19.228 12.853 8.973 1.00 80.06 90 LYS A CA 1
ATOM 725 C C . LYS A 1 90 ? 18.821 12.464 10.388 1.00 80.06 90 LYS A C 1
ATOM 727 O O . LYS A 1 90 ? 18.742 13.323 11.261 1.00 80.06 90 LYS A O 1
ATOM 732 N N . GLY A 1 91 ? 18.536 11.186 10.614 1.00 83.31 91 GLY A N 1
ATOM 733 C CA . GLY A 1 91 ? 18.168 10.684 11.935 1.00 83.31 91 GLY A CA 1
ATOM 734 C C . GLY A 1 91 ? 17.266 9.460 11.883 1.00 83.31 91 GLY A C 1
ATOM 735 O O . GLY A 1 91 ? 17.180 8.773 10.869 1.00 83.31 91 GLY A O 1
ATOM 736 N N . ASP A 1 92 ? 16.593 9.201 13.002 1.00 82.25 92 ASP A N 1
ATOM 737 C CA . ASP A 1 92 ? 15.637 8.104 13.121 1.00 82.25 92 ASP A CA 1
ATOM 738 C C . ASP A 1 92 ? 14.473 8.313 12.128 1.00 82.25 92 ASP A C 1
ATOM 740 O O . ASP A 1 92 ? 13.772 9.332 12.220 1.00 82.25 92 ASP A O 1
ATOM 744 N N . PRO A 1 93 ? 14.240 7.378 11.186 1.00 78.56 93 PRO A N 1
ATOM 745 C CA . PRO A 1 93 ? 13.162 7.489 10.211 1.00 78.56 93 PRO A CA 1
ATOM 746 C C . PRO A 1 93 ? 11.779 7.539 10.868 1.00 78.56 93 PRO A C 1
ATOM 748 O O . PRO A 1 93 ? 10.835 8.006 10.235 1.00 78.56 93 PRO A O 1
ATOM 751 N N . TYR A 1 94 ? 11.623 7.072 12.112 1.00 81.69 94 TYR A N 1
ATOM 752 C CA . TYR A 1 94 ? 10.370 7.089 12.877 1.00 81.69 94 TYR A CA 1
ATOM 753 C C . TYR A 1 94 ? 10.115 8.381 13.652 1.00 81.69 94 TYR A C 1
ATOM 755 O O . TYR A 1 94 ? 9.019 8.555 14.179 1.00 81.69 94 TYR A O 1
ATOM 763 N N . LYS A 1 95 ? 11.074 9.310 13.672 1.00 83.31 95 LYS A N 1
ATOM 764 C CA . LYS A 1 95 ? 10.961 10.593 14.374 1.00 83.31 95 LYS A CA 1
ATOM 765 C C . LYS A 1 95 ? 11.002 11.746 13.379 1.00 83.31 95 LYS A C 1
ATOM 767 O O . LYS A 1 95 ? 12.007 12.442 13.251 1.00 83.31 95 LYS A O 1
ATOM 772 N N . LEU A 1 96 ? 9.897 11.928 12.662 1.00 80.44 96 LEU A N 1
ATOM 773 C CA . LEU A 1 96 ? 9.685 13.066 11.770 1.00 80.44 96 LEU A CA 1
ATOM 774 C C . LEU A 1 96 ? 8.830 14.121 12.479 1.00 80.44 96 LEU A C 1
ATOM 776 O O . LEU A 1 96 ? 7.891 13.782 13.192 1.00 80.44 96 LEU A O 1
ATOM 780 N N . ALA A 1 97 ? 9.152 15.398 12.270 1.00 74.75 97 ALA A N 1
ATOM 781 C CA . ALA A 1 97 ? 8.382 16.517 12.824 1.00 74.75 97 ALA A CA 1
ATOM 782 C C . ALA A 1 97 ? 7.044 16.753 12.096 1.00 74.75 97 ALA A C 1
ATOM 784 O O . ALA A 1 97 ? 6.187 17.470 12.603 1.00 74.75 97 ALA A O 1
ATOM 785 N N . TYR A 1 98 ? 6.875 16.161 10.912 1.00 73.94 98 TYR A N 1
ATOM 786 C CA . TYR A 1 98 ? 5.711 16.334 10.048 1.00 73.94 98 TYR A CA 1
ATOM 787 C C . TYR A 1 98 ? 5.063 14.981 9.756 1.00 73.94 98 TYR A C 1
ATOM 789 O O . TYR A 1 98 ? 5.760 13.974 9.608 1.00 73.94 98 TYR A O 1
ATOM 797 N N . GLU A 1 99 ? 3.738 14.969 9.626 1.00 72.56 99 GLU A N 1
ATOM 798 C CA . GLU A 1 99 ? 2.993 13.797 9.171 1.00 72.56 99 GLU A CA 1
ATOM 799 C C . GLU A 1 99 ? 3.126 13.653 7.652 1.00 72.56 99 GLU A C 1
ATOM 801 O O . GLU A 1 99 ? 2.767 14.545 6.887 1.00 72.56 99 GLU A O 1
ATOM 806 N N . THR A 1 100 ? 3.665 12.518 7.214 1.00 73.94 100 THR A N 1
ATOM 807 C CA . THR A 1 100 ? 3.947 12.214 5.800 1.00 73.94 100 THR A CA 1
ATOM 808 C C . THR A 1 100 ? 3.267 10.921 5.346 1.00 73.94 100 THR A C 1
ATOM 810 O O . THR A 1 100 ? 3.747 10.222 4.451 1.00 73.94 100 THR A O 1
ATOM 813 N N . ASN A 1 101 ? 2.166 10.559 6.007 1.00 72.69 101 ASN A N 1
ATOM 814 C CA . ASN A 1 101 ? 1.411 9.331 5.750 1.00 72.69 101 ASN A CA 1
ATOM 815 C C . ASN A 1 101 ? 0.547 9.409 4.480 1.00 72.69 101 ASN A C 1
ATOM 817 O O . ASN A 1 101 ? 0.321 8.369 3.866 1.00 72.69 101 ASN A O 1
ATOM 821 N N . ASN A 1 102 ? 0.130 10.615 4.078 1.00 71.44 102 ASN A N 1
ATOM 822 C CA . ASN A 1 102 ? -0.766 10.875 2.953 1.00 71.44 102 ASN A CA 1
ATOM 823 C C . ASN A 1 102 ? -0.241 12.045 2.094 1.00 71.44 102 ASN A C 1
ATOM 825 O O . ASN A 1 102 ? 0.297 13.015 2.627 1.00 71.44 102 ASN A O 1
ATOM 829 N N . CYS A 1 103 ? -0.445 11.990 0.772 1.00 71.00 103 CYS A N 1
ATOM 830 C CA . CYS A 1 103 ? -0.281 13.143 -0.126 1.00 71.00 103 CYS A CA 1
ATOM 831 C C . CYS A 1 103 ? -1.589 13.428 -0.868 1.00 71.00 103 CYS A C 1
ATOM 833 O O . CYS A 1 103 ? -2.268 12.503 -1.320 1.00 71.00 103 CYS A O 1
ATOM 835 N N . ARG A 1 104 ? -1.932 14.711 -1.005 1.00 70.25 104 ARG A N 1
ATOM 836 C CA . ARG A 1 104 ? -3.111 15.143 -1.759 1.00 70.25 104 ARG A CA 1
ATOM 837 C C . ARG A 1 104 ? -2.786 15.236 -3.255 1.00 70.25 104 ARG A C 1
ATOM 839 O O . ARG A 1 104 ? -1.709 15.707 -3.618 1.00 70.25 104 ARG A O 1
ATOM 846 N N . ALA A 1 105 ? -3.711 14.805 -4.109 1.00 68.75 105 ALA A N 1
ATOM 847 C CA . ALA A 1 105 ? -3.533 14.741 -5.561 1.00 68.75 105 ALA A CA 1
ATOM 848 C C . ALA A 1 105 ? -3.283 16.116 -6.204 1.00 68.75 105 ALA A C 1
ATOM 850 O O . ALA A 1 105 ? -2.492 16.231 -7.133 1.00 68.75 105 ALA A O 1
ATOM 851 N N . ASP A 1 106 ? -3.888 17.175 -5.669 1.00 68.19 106 ASP A N 1
ATOM 852 C CA . ASP A 1 106 ? -3.661 18.569 -6.069 1.00 68.19 106 ASP A CA 1
ATOM 853 C C . ASP A 1 106 ? -2.234 19.058 -5.776 1.00 68.19 106 ASP A C 1
ATOM 855 O O . ASP A 1 106 ? -1.724 19.937 -6.470 1.00 68.19 106 ASP A O 1
ATOM 859 N N . GLY A 1 107 ? -1.562 18.449 -4.797 1.00 64.50 107 GLY A N 1
ATOM 860 C CA . GLY A 1 107 ? -0.160 18.702 -4.475 1.00 64.50 107 GLY A CA 1
ATOM 861 C C . GLY A 1 107 ? 0.837 17.836 -5.246 1.00 64.50 107 GLY A C 1
ATOM 862 O O . GLY A 1 107 ? 2.034 17.975 -5.019 1.00 64.50 107 GLY A O 1
ATOM 863 N N . ILE A 1 108 ? 0.405 16.934 -6.138 1.00 67.81 108 ILE A N 1
ATOM 864 C CA . ILE A 1 108 ? 1.331 15.967 -6.756 1.00 67.81 108 ILE A CA 1
ATOM 865 C C . ILE A 1 108 ? 2.367 16.627 -7.674 1.00 67.81 108 ILE A C 1
ATOM 867 O O . ILE A 1 108 ? 3.501 16.171 -7.763 1.00 67.81 108 ILE A O 1
ATOM 871 N N . ASN A 1 109 ? 1.995 17.737 -8.314 1.00 60.59 109 ASN A N 1
ATOM 872 C CA . ASN A 1 109 ? 2.880 18.491 -9.202 1.00 60.59 109 ASN A CA 1
ATOM 873 C C . ASN A 1 109 ? 3.711 19.552 -8.464 1.00 60.59 109 ASN A C 1
ATOM 875 O O . ASN A 1 109 ? 4.545 20.209 -9.088 1.00 60.59 109 ASN A O 1
ATOM 879 N N . SER A 1 110 ? 3.494 19.759 -7.160 1.00 58.38 110 SER A N 1
ATOM 880 C CA . SER A 1 110 ? 4.333 20.656 -6.368 1.00 58.38 110 SER A CA 1
ATOM 881 C C . SER A 1 110 ? 5.524 19.897 -5.787 1.00 58.38 110 SER A C 1
ATOM 883 O O . SER A 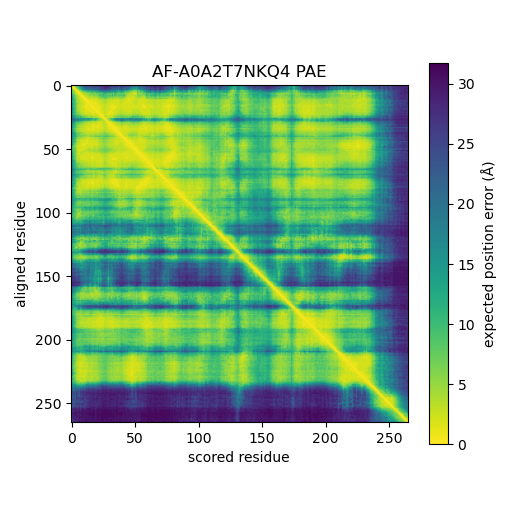1 110 ? 5.426 18.736 -5.394 1.00 58.38 110 SER A O 1
ATOM 885 N N . SER A 1 111 ? 6.659 20.585 -5.650 1.00 52.78 111 SER A N 1
ATOM 886 C CA . SER A 1 111 ? 7.895 20.067 -5.035 1.00 52.78 111 SER A CA 1
ATOM 887 C C . SER A 1 111 ? 7.732 19.582 -3.582 1.00 52.78 111 SER A C 1
ATOM 889 O O . SER A 1 111 ? 8.678 19.070 -2.987 1.00 52.78 111 SER A O 1
ATOM 891 N N . SER A 1 112 ? 6.536 19.728 -3.009 1.00 51.84 112 SER A N 1
ATOM 892 C CA . SER A 1 112 ? 6.142 19.272 -1.681 1.00 51.84 112 SER A CA 1
ATOM 893 C C . SER A 1 112 ? 5.550 17.856 -1.633 1.00 51.84 112 SER A C 1
ATOM 895 O O . SER A 1 112 ? 5.365 17.366 -0.522 1.00 51.84 112 SER A O 1
ATOM 897 N N . CYS A 1 113 ? 5.233 17.198 -2.763 1.00 54.97 113 CYS A N 1
ATOM 898 C CA . CYS A 1 113 ? 4.735 15.811 -2.784 1.00 54.97 113 CYS A CA 1
ATOM 899 C C . CYS A 1 113 ? 5.797 14.837 -3.318 1.00 54.97 113 CYS A C 1
ATOM 901 O O . CYS A 1 113 ? 5.955 14.685 -4.529 1.00 54.97 113 CYS A O 1
ATOM 903 N N . PRO A 1 114 ? 6.518 14.110 -2.450 1.00 52.81 114 PRO A N 1
ATOM 904 C CA . PRO A 1 114 ? 7.641 13.292 -2.905 1.00 52.81 114 PRO A CA 1
ATOM 905 C C . PRO A 1 114 ? 7.220 11.918 -3.456 1.00 52.81 114 PRO A C 1
ATOM 907 O O . PRO A 1 114 ? 8.070 11.133 -3.864 1.00 52.81 114 PRO A O 1
ATOM 910 N N . LEU A 1 115 ? 5.913 11.620 -3.482 1.00 54.84 115 LEU A N 1
ATOM 911 C CA . LEU A 1 115 ? 5.359 10.428 -4.139 1.00 54.84 115 LEU A CA 1
ATOM 912 C C . LEU A 1 115 ? 5.364 10.541 -5.672 1.00 54.84 115 LEU A C 1
ATOM 914 O O . LEU A 1 115 ? 5.305 9.520 -6.353 1.00 54.84 115 LEU A O 1
ATOM 918 N N . ALA A 1 116 ? 5.498 11.758 -6.208 1.00 49.59 116 ALA A N 1
ATOM 919 C CA . ALA A 1 116 ? 5.545 12.019 -7.644 1.00 49.59 116 ALA A CA 1
ATOM 920 C C . ALA A 1 116 ? 6.775 11.409 -8.341 1.00 49.59 116 ALA A C 1
ATOM 922 O O . ALA A 1 116 ? 6.732 11.163 -9.539 1.00 49.59 116 ALA A O 1
ATOM 923 N N . THR A 1 117 ? 7.867 11.151 -7.614 1.00 49.59 117 THR A N 1
ATOM 924 C CA . THR A 1 117 ? 9.145 10.739 -8.222 1.00 49.59 117 THR A CA 1
ATOM 925 C C . THR A 1 117 ? 9.310 9.225 -8.350 1.00 49.59 117 THR A C 1
ATOM 927 O O . THR A 1 117 ? 10.079 8.775 -9.191 1.00 49.59 117 THR A O 1
ATOM 930 N N . ASN A 1 118 ? 8.602 8.436 -7.532 1.00 57.50 118 ASN A N 1
ATOM 931 C CA . ASN A 1 118 ? 8.826 6.986 -7.418 1.00 57.50 118 ASN A CA 1
ATOM 932 C C . ASN A 1 118 ? 7.577 6.127 -7.696 1.00 57.50 118 ASN A C 1
ATOM 934 O O . ASN A 1 118 ? 7.666 4.916 -7.538 1.00 57.50 118 ASN A O 1
ATOM 938 N N . HIS A 1 119 ? 6.437 6.736 -8.059 1.00 65.31 119 HIS A N 1
ATOM 939 C CA . HIS A 1 119 ? 5.170 6.078 -8.434 1.00 65.31 119 HIS A CA 1
ATOM 940 C C . HIS A 1 119 ? 4.894 4.751 -7.690 1.00 65.31 119 HIS A C 1
ATOM 942 O O . HIS A 1 119 ? 4.879 3.663 -8.264 1.00 65.31 119 HIS A O 1
ATOM 948 N N . LEU A 1 120 ? 4.701 4.839 -6.374 1.00 64.88 120 LEU A N 1
ATOM 949 C CA . LEU A 1 120 ? 4.518 3.671 -5.508 1.00 64.88 120 LEU A CA 1
ATOM 950 C C . LEU A 1 120 ? 3.053 3.239 -5.476 1.00 64.88 120 LEU A C 1
ATOM 952 O O . LEU A 1 120 ? 2.155 4.074 -5.589 1.00 64.88 120 LEU A O 1
ATOM 956 N N . VAL A 1 121 ? 2.807 1.945 -5.270 1.00 62.22 121 VAL A N 1
ATOM 957 C CA . VAL A 1 121 ? 1.450 1.404 -5.178 1.00 62.22 121 VAL A CA 1
ATOM 958 C C . VAL A 1 121 ? 1.298 0.545 -3.937 1.00 62.22 121 VAL A C 1
ATOM 960 O O . VAL A 1 121 ? 1.874 -0.531 -3.835 1.00 62.22 121 VAL A O 1
ATOM 963 N N . LYS A 1 122 ? 0.492 0.989 -2.985 1.00 66.88 122 LYS A N 1
ATOM 964 C CA . LYS A 1 122 ? 0.152 0.217 -1.793 1.00 66.88 122 LYS A CA 1
ATOM 965 C C . LYS A 1 122 ? -0.928 -0.825 -2.063 1.00 66.88 122 LYS A C 1
ATOM 967 O O . LYS A 1 122 ? -1.789 -0.607 -2.916 1.00 66.88 122 LYS A O 1
ATOM 972 N N . LYS A 1 123 ? -0.912 -1.926 -1.307 1.00 60.00 123 LYS A N 1
ATOM 973 C CA . LYS A 1 123 ? -1.936 -2.974 -1.393 1.00 60.00 123 LYS A CA 1
ATOM 974 C C . LYS A 1 123 ? -2.546 -3.307 -0.052 1.00 60.00 123 LYS A C 1
ATOM 976 O O . LYS A 1 123 ? -1.954 -4.073 0.704 1.00 60.00 123 LYS A O 1
ATOM 981 N N . GLU A 1 124 ? -3.699 -2.722 0.238 1.00 65.69 124 GLU A N 1
ATOM 982 C CA . GLU A 1 124 ? -4.236 -2.730 1.594 1.00 65.69 124 GLU A CA 1
ATOM 983 C C . GLU A 1 124 ? -5.733 -2.306 1.614 1.00 65.69 124 GLU A C 1
ATOM 985 O O . GLU A 1 124 ? -6.226 -1.734 0.635 1.00 65.69 124 GLU A O 1
ATOM 990 N N . GLU A 1 125 ? -6.484 -2.683 2.656 1.00 66.00 125 GLU A N 1
ATOM 991 C CA . GLU A 1 125 ? -7.899 -2.328 2.858 1.00 66.00 125 GLU A CA 1
ATOM 992 C C . GLU A 1 125 ? -8.054 -1.193 3.876 1.00 66.00 125 GLU A C 1
ATOM 994 O O . GLU A 1 125 ? -7.766 -1.348 5.064 1.00 66.00 125 GLU A O 1
ATOM 999 N N . SER A 1 126 ? -8.601 -0.058 3.443 1.00 67.38 126 SER A N 1
ATOM 1000 C CA . SER A 1 126 ? -8.544 1.161 4.252 1.00 67.38 126 SER A CA 1
ATOM 1001 C C . SER A 1 126 ? -9.689 1.375 5.235 1.00 67.38 126 SER A C 1
ATOM 1003 O O . SER A 1 126 ? -10.864 1.126 4.961 1.00 67.38 126 SER A O 1
ATOM 1005 N N . LEU A 1 127 ? -9.329 1.934 6.394 1.00 62.38 127 LEU A N 1
ATOM 1006 C CA . LEU A 1 127 ? -10.220 2.322 7.485 1.00 62.38 127 LEU A CA 1
ATOM 1007 C C . LEU A 1 127 ? -10.158 3.845 7.704 1.00 62.38 127 LEU A C 1
ATOM 1009 O O . LEU A 1 127 ? -9.092 4.459 7.808 1.00 62.38 127 LEU A O 1
ATOM 1013 N N . SER A 1 128 ? -11.321 4.489 7.796 1.00 65.06 128 SER A N 1
ATOM 1014 C CA . SER A 1 128 ? -11.426 5.923 8.089 1.00 65.06 128 SER A CA 1
ATOM 1015 C C . SER A 1 128 ? -12.000 6.152 9.483 1.00 65.06 128 SER A C 1
ATOM 1017 O O . SER A 1 128 ? -13.070 5.648 9.818 1.00 65.06 128 SER A O 1
ATOM 1019 N N . THR A 1 129 ? -11.314 6.956 10.296 1.00 53.25 129 THR A N 1
ATOM 1020 C CA . THR A 1 129 ? -11.739 7.297 11.660 1.00 53.25 129 THR A CA 1
ATOM 1021 C C . THR A 1 129 ? -12.223 8.749 11.714 1.00 53.25 129 THR A C 1
ATOM 1023 O O . THR A 1 129 ? -11.429 9.678 11.556 1.00 53.25 129 THR A O 1
ATOM 1026 N N . LYS A 1 130 ? -13.524 8.964 11.953 1.00 52.41 130 LYS A N 1
ATOM 1027 C CA . LYS A 1 130 ? -14.120 10.277 12.266 1.00 52.41 130 LYS A CA 1
ATOM 1028 C C . LYS A 1 130 ? -14.713 10.274 13.672 1.00 52.41 130 LYS A C 1
ATOM 1030 O O . LYS A 1 130 ? -15.151 9.240 14.171 1.00 52.41 130 LYS A O 1
ATOM 1035 N N . ASN A 1 131 ? -14.794 11.459 14.280 1.00 42.59 131 ASN A N 1
ATOM 1036 C CA . ASN A 1 131 ? -15.538 11.669 15.521 1.00 42.59 131 ASN A CA 1
ATOM 1037 C C . ASN A 1 131 ? -16.975 11.132 15.358 1.00 42.59 131 ASN A C 1
ATOM 1039 O O . ASN A 1 131 ? -17.711 11.596 14.490 1.00 42.59 131 ASN A O 1
ATOM 1043 N N . ALA A 1 132 ? -17.316 10.165 16.214 1.00 40.78 132 ALA A N 1
ATOM 1044 C CA . ALA A 1 132 ? -18.566 9.406 16.356 1.00 40.78 132 ALA A CA 1
ATOM 1045 C C . ALA A 1 132 ? -18.781 8.137 15.499 1.00 40.78 132 ALA A C 1
ATOM 1047 O O . ALA A 1 132 ? -19.588 7.309 15.919 1.00 40.78 132 ALA A O 1
ATOM 1048 N N . SER A 1 133 ? -18.075 7.883 14.386 1.00 54.72 133 SER A N 1
ATOM 1049 C CA . SER A 1 133 ? -18.214 6.600 13.653 1.00 54.72 133 SER A CA 1
ATOM 1050 C C . SER A 1 133 ? -16.982 6.276 12.801 1.00 54.72 133 SER A C 1
ATOM 1052 O O . SER A 1 133 ? -16.620 7.043 11.907 1.00 54.72 133 SER A O 1
ATOM 1054 N N . SER A 1 134 ? -16.345 5.137 13.073 1.00 70.12 134 SER A N 1
ATOM 1055 C CA . SER A 1 134 ? -15.270 4.587 12.240 1.00 70.12 134 SER A CA 1
ATOM 1056 C C . SER A 1 134 ? -15.884 3.796 11.082 1.00 70.12 134 SER A C 1
ATOM 1058 O O . SER A 1 134 ? -16.903 3.134 11.274 1.00 70.12 134 SER A O 1
ATOM 1060 N N . MET A 1 135 ? -15.308 3.880 9.883 1.00 61.47 135 MET A N 1
ATOM 1061 C CA . MET A 1 135 ? -15.819 3.214 8.677 1.00 61.47 135 MET A CA 1
ATOM 1062 C C . MET A 1 135 ? -14.740 2.360 8.013 1.00 61.47 135 MET A C 1
ATOM 1064 O O . MET A 1 135 ? -13.582 2.776 7.956 1.00 61.47 135 MET A O 1
ATOM 1068 N N . HIS A 1 136 ? -15.135 1.211 7.471 1.00 71.19 136 HIS A N 1
ATOM 1069 C CA . HIS A 1 136 ? -14.288 0.325 6.672 1.00 71.19 136 HIS A CA 1
ATOM 1070 C C . HIS A 1 136 ? -14.711 0.345 5.206 1.00 71.19 136 HIS A C 1
ATOM 1072 O O . HIS A 1 136 ? -15.899 0.472 4.903 1.00 71.19 136 HIS A O 1
ATOM 1078 N N . LEU A 1 137 ? -13.724 0.254 4.317 1.00 64.00 137 LEU A N 1
ATOM 1079 C CA . LEU A 1 137 ? -13.912 0.145 2.879 1.00 64.00 137 LEU A CA 1
ATOM 1080 C C . LEU A 1 137 ? -13.896 -1.328 2.464 1.00 64.00 137 LEU A C 1
ATOM 1082 O O . LEU A 1 137 ? -12.845 -1.962 2.517 1.00 64.00 137 LEU A O 1
ATOM 1086 N N . GLU A 1 138 ? -15.033 -1.856 2.015 1.00 62.16 138 GLU A N 1
ATOM 1087 C CA . GLU A 1 138 ? -15.120 -3.259 1.607 1.00 62.16 138 GLU A CA 1
ATOM 1088 C C . GLU A 1 138 ? -14.700 -3.443 0.139 1.00 62.16 138 GLU A C 1
ATOM 1090 O O . GLU A 1 138 ? -15.194 -2.768 -0.770 1.00 62.16 138 GLU A O 1
ATOM 1095 N N . THR A 1 139 ? -13.790 -4.388 -0.107 1.00 56.44 139 THR A N 1
ATOM 1096 C CA . THR A 1 139 ? -13.220 -4.656 -1.438 1.00 56.44 139 THR A CA 1
ATOM 1097 C C . THR A 1 139 ? -14.040 -5.642 -2.282 1.00 56.44 139 THR A C 1
ATOM 1099 O O . THR A 1 139 ? -13.869 -5.704 -3.502 1.00 56.44 139 THR A O 1
ATOM 1102 N N . ASP A 1 140 ? -14.992 -6.364 -1.679 1.00 49.66 140 ASP A N 1
ATOM 1103 C CA . ASP A 1 140 ? -15.738 -7.463 -2.322 1.00 49.66 140 ASP A CA 1
ATOM 1104 C C . ASP A 1 140 ? -16.648 -7.035 -3.474 1.00 49.66 140 ASP A C 1
ATOM 1106 O O . ASP A 1 140 ? -16.969 -7.841 -4.353 1.00 49.66 140 ASP A O 1
ATOM 1110 N N . LEU A 1 141 ? -17.071 -5.772 -3.493 1.00 43.03 141 LEU A N 1
ATOM 1111 C CA . LEU A 1 141 ? -18.031 -5.270 -4.478 1.00 43.03 141 LEU A CA 1
ATOM 1112 C C . LEU A 1 141 ? -17.379 -4.539 -5.651 1.00 43.03 141 LEU A C 1
ATOM 1114 O O . LEU A 1 141 ? -18.004 -4.418 -6.698 1.00 43.03 141 LEU A O 1
ATOM 1118 N N . LEU A 1 142 ? -16.095 -4.184 -5.539 1.00 47.84 142 LEU A N 1
ATOM 1119 C CA . LEU A 1 142 ? -15.259 -3.840 -6.695 1.00 47.84 142 LEU A CA 1
ATOM 1120 C C . LEU A 1 142 ? -15.067 -5.052 -7.622 1.00 47.84 142 LEU A C 1
ATOM 1122 O O . LEU A 1 142 ? -15.030 -4.902 -8.841 1.00 47.84 142 LEU A O 1
ATOM 1126 N N . ALA A 1 143 ? -14.953 -6.255 -7.050 1.00 43.00 143 ALA A N 1
ATOM 1127 C CA . ALA A 1 143 ? -14.761 -7.492 -7.806 1.00 43.00 143 ALA A CA 1
ATOM 1128 C C . ALA A 1 143 ? -16.050 -7.991 -8.481 1.00 43.00 143 ALA A C 1
ATOM 1130 O O . ALA A 1 143 ? -16.004 -8.480 -9.609 1.00 43.00 143 ALA A O 1
ATOM 1131 N N . LYS A 1 144 ? -17.215 -7.831 -7.834 1.00 42.19 144 LYS A N 1
ATOM 1132 C CA . LYS A 1 144 ? -18.519 -8.237 -8.386 1.00 42.19 144 LYS A CA 1
ATOM 1133 C C . LYS A 1 144 ? -18.998 -7.241 -9.449 1.00 42.19 144 LYS A C 1
ATOM 1135 O O . LYS A 1 144 ? -19.741 -6.313 -9.152 1.00 42.19 144 LYS A O 1
ATOM 1140 N N . GLY A 1 145 ? -18.592 -7.465 -10.699 1.00 41.69 145 GLY A N 1
ATOM 1141 C CA . GLY A 1 145 ? -19.059 -6.706 -11.868 1.00 41.69 145 GLY A CA 1
ATOM 1142 C C . GLY A 1 145 ? -17.958 -6.032 -12.686 1.00 41.69 145 GLY A C 1
ATOM 1143 O O . GLY A 1 145 ? -18.250 -5.504 -13.756 1.00 41.69 145 GLY A O 1
ATOM 1144 N N . ASN A 1 146 ? -16.698 -6.079 -12.235 1.00 48.06 146 ASN A N 1
ATOM 1145 C CA . ASN A 1 146 ? -15.559 -5.609 -13.018 1.00 48.06 146 ASN A CA 1
ATOM 1146 C C . ASN A 1 146 ? -14.755 -6.808 -13.561 1.00 48.06 146 ASN A C 1
ATOM 1148 O O . ASN A 1 146 ? -13.971 -7.397 -12.812 1.00 48.06 146 ASN A O 1
ATOM 1152 N N . PRO A 1 147 ? -14.892 -7.172 -14.851 1.00 44.62 147 PRO A N 1
ATOM 1153 C CA . PRO A 1 147 ? -14.204 -8.329 -15.430 1.00 44.62 147 PRO A CA 1
ATOM 1154 C C . PRO A 1 147 ? -12.671 -8.214 -15.385 1.00 44.62 147 PRO A C 1
ATOM 1156 O O . PRO A 1 147 ? -11.992 -9.235 -15.411 1.00 44.62 147 PRO A O 1
ATOM 1159 N N . ALA A 1 148 ? -12.108 -7.005 -15.246 1.00 44.38 148 ALA A N 1
ATOM 1160 C CA . ALA A 1 148 ? -10.669 -6.806 -15.041 1.00 44.38 148 ALA A CA 1
ATOM 1161 C C . ALA A 1 148 ? -10.197 -7.183 -13.620 1.00 44.38 148 ALA A C 1
ATOM 1163 O O . ALA A 1 148 ? -9.028 -7.513 -13.426 1.00 44.38 148 ALA A O 1
ATOM 1164 N N . ILE A 1 149 ? -11.096 -7.148 -12.629 1.00 45.19 149 ILE A N 1
ATOM 1165 C CA . ILE A 1 149 ? -10.839 -7.552 -11.236 1.00 45.19 149 ILE A CA 1
ATOM 1166 C C . ILE A 1 149 ? -11.209 -9.032 -11.032 1.00 45.19 149 ILE A C 1
ATOM 1168 O O . ILE A 1 149 ? -10.469 -9.755 -10.364 1.00 45.19 149 ILE A O 1
ATOM 1172 N N . ASP A 1 150 ? -12.289 -9.492 -11.671 1.00 44.09 150 ASP A N 1
ATOM 1173 C CA . ASP A 1 150 ? -12.792 -10.878 -11.629 1.00 44.09 150 ASP A CA 1
ATOM 1174 C C . ASP A 1 150 ? -11.922 -11.859 -12.447 1.00 44.09 150 ASP A C 1
ATOM 1176 O O . ASP A 1 150 ? -11.985 -13.075 -12.271 1.00 44.09 150 ASP A O 1
ATOM 1180 N N . ALA A 1 151 ? -11.032 -11.340 -13.306 1.00 46.56 151 ALA A N 1
ATOM 1181 C CA . ALA A 1 151 ? -10.155 -12.154 -14.141 1.00 46.56 151 ALA A CA 1
ATOM 1182 C C . ALA A 1 151 ? -9.260 -13.115 -13.339 1.00 46.56 151 ALA A C 1
ATOM 1184 O O . ALA A 1 151 ? -8.845 -14.128 -13.890 1.00 46.56 151 ALA A O 1
ATOM 1185 N N . ASN A 1 152 ? -8.930 -12.862 -12.064 1.00 47.53 152 ASN A N 1
ATOM 1186 C CA . ASN A 1 152 ? -8.077 -13.777 -11.283 1.00 47.53 152 ASN A CA 1
ATOM 1187 C C . ASN A 1 152 ? -8.728 -15.137 -10.942 1.00 47.53 152 ASN A C 1
ATOM 1189 O O . ASN A 1 152 ? -8.027 -16.018 -10.445 1.00 47.53 152 ASN A O 1
ATOM 1193 N N . ARG A 1 153 ? -10.009 -15.360 -11.272 1.00 49.91 153 ARG A N 1
ATOM 1194 C CA . ARG A 1 153 ? -10.599 -16.706 -11.327 1.00 49.91 153 ARG A CA 1
ATOM 1195 C C . ARG A 1 153 ? -10.139 -17.425 -12.595 1.00 49.91 153 ARG A C 1
ATOM 1197 O O . ARG A 1 153 ? -10.768 -17.324 -13.644 1.00 49.91 153 ARG A O 1
ATOM 1204 N N . ASP A 1 154 ? -9.031 -18.155 -12.502 1.00 45.88 154 ASP A N 1
ATOM 1205 C CA . ASP A 1 154 ? -8.714 -19.156 -13.522 1.00 45.88 154 ASP A CA 1
ATOM 1206 C C . ASP A 1 154 ? -9.820 -20.230 -13.501 1.00 45.88 154 ASP A C 1
ATOM 1208 O O . ASP A 1 154 ? -10.143 -20.781 -12.445 1.00 45.88 154 ASP A O 1
ATOM 1212 N N . GLY A 1 155 ? -10.410 -20.514 -14.665 1.00 46.06 155 GLY A N 1
ATOM 1213 C CA . GLY A 1 155 ? -11.235 -21.703 -14.859 1.00 46.06 155 GLY A CA 1
ATOM 1214 C C . GLY A 1 155 ? -10.422 -22.963 -14.546 1.00 46.06 155 GLY A C 1
ATOM 1215 O O . GLY A 1 155 ? -9.269 -23.083 -14.952 1.00 46.06 155 GLY A O 1
ATOM 1216 N N . ASP A 1 156 ? -11.031 -23.863 -13.780 1.00 41.94 156 ASP A N 1
ATOM 1217 C CA . ASP A 1 156 ? -10.658 -25.262 -13.529 1.00 41.94 156 ASP A CA 1
ATOM 1218 C C . ASP A 1 156 ? -9.254 -25.618 -12.990 1.00 41.94 156 ASP A C 1
ATOM 1220 O O . ASP A 1 156 ? -8.993 -26.802 -12.796 1.00 41.94 156 ASP A O 1
ATOM 1224 N N . ASN A 1 157 ? -8.367 -24.670 -12.640 1.00 50.81 157 ASN A N 1
ATOM 1225 C CA . ASN A 1 157 ? -7.075 -25.017 -11.998 1.00 50.81 157 ASN A CA 1
ATOM 1226 C C . ASN A 1 157 ? -6.486 -23.969 -11.015 1.00 50.81 157 ASN A C 1
ATOM 1228 O O . ASN A 1 157 ? -5.275 -23.910 -10.802 1.00 50.81 157 ASN A O 1
ATOM 1232 N N . ALA A 1 158 ? -7.311 -23.113 -10.403 1.00 53.81 158 ALA A N 1
ATOM 1233 C CA . ALA A 1 158 ? -6.834 -21.997 -9.576 1.00 53.81 158 ALA A CA 1
ATOM 1234 C C . ALA A 1 158 ? -6.305 -22.418 -8.181 1.00 53.81 158 ALA A C 1
ATOM 1236 O O . ALA A 1 158 ? -7.076 -22.693 -7.262 1.00 53.81 158 ALA A O 1
ATOM 1237 N N . GLU A 1 159 ? -4.980 -22.367 -8.001 1.00 60.22 159 GLU A N 1
ATOM 1238 C CA . GLU A 1 159 ? -4.264 -22.520 -6.716 1.00 60.22 159 GLU A CA 1
ATOM 1239 C C . GLU A 1 159 ? -4.620 -21.424 -5.683 1.00 60.22 159 GLU A C 1
ATOM 1241 O O . GLU A 1 159 ? -4.500 -21.626 -4.476 1.00 60.22 159 GLU A O 1
ATOM 1246 N N . TRP A 1 160 ? -5.097 -20.259 -6.139 1.00 68.38 160 TRP A N 1
ATOM 1247 C CA . TRP A 1 160 ? -5.544 -19.157 -5.284 1.00 68.38 160 TRP A CA 1
ATOM 1248 C C . TRP A 1 160 ? -7.032 -18.882 -5.494 1.00 68.38 160 TRP A C 1
ATOM 1250 O O . TRP A 1 160 ? -7.445 -18.441 -6.564 1.00 68.38 160 TRP A O 1
ATOM 1260 N N . GLN A 1 161 ? -7.829 -19.115 -4.453 1.00 65.44 161 GLN A N 1
ATOM 1261 C CA . GLN A 1 161 ? -9.276 -18.854 -4.440 1.00 65.44 161 GLN A CA 1
ATOM 1262 C C . GLN A 1 161 ? -9.645 -17.610 -3.613 1.00 65.44 161 GLN A C 1
ATOM 1264 O O . GLN A 1 161 ? -10.824 -17.311 -3.427 1.00 65.44 161 GLN A O 1
ATOM 1269 N N . GLY A 1 162 ? -8.641 -16.904 -3.083 1.00 63.38 162 GLY A N 1
ATOM 1270 C CA . GLY A 1 162 ? -8.830 -15.713 -2.264 1.00 63.38 162 GLY A CA 1
ATOM 1271 C C . GLY A 1 162 ? -9.094 -14.446 -3.082 1.00 63.38 162 GLY A C 1
ATOM 1272 O O . GLY A 1 162 ? -9.036 -14.427 -4.312 1.00 63.38 162 GLY A O 1
ATOM 1273 N N . LYS A 1 163 ? -9.378 -13.354 -2.373 1.00 65.38 163 LYS A N 1
ATOM 1274 C CA . LYS A 1 163 ? -9.723 -12.050 -2.956 1.00 65.38 163 LYS A CA 1
ATOM 1275 C C . LYS A 1 163 ? -8.505 -11.393 -3.627 1.00 65.38 163 LYS A C 1
ATOM 1277 O O . LYS A 1 163 ? -7.365 -11.629 -3.220 1.00 65.38 163 LYS A O 1
ATOM 1282 N N . ARG A 1 164 ? -8.732 -10.551 -4.645 1.00 67.50 164 ARG A N 1
ATOM 1283 C CA . ARG A 1 164 ? -7.697 -9.648 -5.187 1.00 67.50 164 ARG A CA 1
ATOM 1284 C C . ARG A 1 164 ? -7.549 -8.461 -4.234 1.00 67.50 164 ARG A C 1
ATOM 1286 O O . ARG A 1 164 ? -8.552 -7.876 -3.841 1.00 67.50 164 ARG A O 1
ATOM 1293 N N . LEU A 1 165 ? -6.316 -8.101 -3.883 1.00 69.88 165 LEU A N 1
ATOM 1294 C CA . LEU A 1 165 ? -6.061 -6.945 -3.020 1.00 69.88 165 LEU A CA 1
ATOM 1295 C C . LEU A 1 165 ? -6.360 -5.628 -3.744 1.00 69.88 165 LEU A C 1
ATOM 1297 O O . LEU A 1 165 ? -5.994 -5.452 -4.914 1.00 69.88 165 LEU A O 1
ATOM 1301 N N . LEU A 1 166 ? -6.964 -4.688 -3.015 1.00 70.62 166 LEU A N 1
ATOM 1302 C CA . LEU A 1 166 ? -7.114 -3.312 -3.470 1.00 70.62 166 LEU A CA 1
ATOM 1303 C C . LEU A 1 166 ? -5.737 -2.702 -3.702 1.00 70.62 166 LEU A C 1
ATOM 1305 O O . LEU A 1 166 ? -4.807 -2.919 -2.933 1.00 70.62 166 LEU A O 1
ATOM 1309 N N . THR A 1 167 ? -5.607 -1.960 -4.792 1.00 71.44 167 THR A N 1
ATOM 1310 C CA . THR A 1 167 ? -4.332 -1.422 -5.239 1.00 71.44 167 THR A CA 1
ATOM 1311 C C . THR A 1 167 ? -4.438 0.100 -5.285 1.00 71.44 167 THR A C 1
ATOM 1313 O O . THR A 1 167 ? -5.216 0.653 -6.058 1.00 71.44 167 THR A O 1
ATOM 1316 N N . MET A 1 168 ? -3.698 0.778 -4.412 1.00 68.50 168 MET A N 1
ATOM 1317 C CA . MET A 1 168 ? -3.792 2.218 -4.175 1.00 68.50 168 MET A CA 1
ATOM 1318 C C . MET A 1 168 ? -2.505 2.925 -4.586 1.00 68.50 168 MET A C 1
ATOM 1320 O O . MET A 1 168 ? -1.429 2.568 -4.122 1.00 68.50 168 MET A O 1
ATOM 1324 N N . ALA A 1 169 ? -2.602 3.998 -5.367 1.00 60.56 169 ALA A N 1
ATOM 1325 C CA . ALA A 1 169 ? -1.444 4.762 -5.851 1.00 60.56 169 ALA A CA 1
ATOM 1326 C C . ALA A 1 169 ? -0.707 5.577 -4.757 1.00 60.56 169 ALA A C 1
ATOM 1328 O O . ALA A 1 169 ? 0.183 6.369 -5.054 1.00 60.56 169 ALA A O 1
ATOM 1329 N N . GLY A 1 170 ? -1.110 5.455 -3.484 1.00 61.94 170 GLY 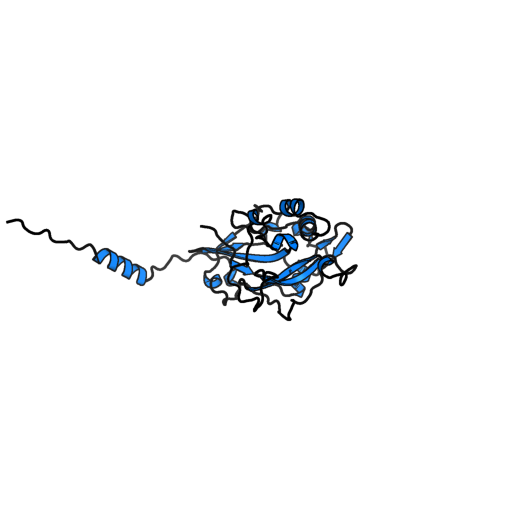A N 1
ATOM 1330 C CA . GLY A 1 170 ? -0.552 6.229 -2.365 1.00 61.94 170 GLY A CA 1
ATOM 1331 C C . GLY A 1 170 ? -0.922 7.721 -2.368 1.00 61.94 170 GLY A C 1
ATOM 1332 O O . GLY A 1 170 ? -0.433 8.472 -1.526 1.00 61.94 170 GLY A O 1
ATOM 1333 N N . VAL A 1 171 ? -1.792 8.151 -3.286 1.00 56.81 171 VAL A N 1
ATOM 1334 C CA . VAL A 1 171 ? -2.259 9.535 -3.458 1.00 56.81 171 VAL A CA 1
ATOM 1335 C C . VAL A 1 171 ? -3.761 9.612 -3.152 1.00 56.81 171 VAL A C 1
ATOM 1337 O O . VAL A 1 171 ? -4.503 8.673 -3.438 1.00 56.81 171 VAL A O 1
ATOM 1340 N N . PHE A 1 172 ? -4.221 10.720 -2.566 1.00 55.56 172 PHE A N 1
ATOM 1341 C CA . PHE A 1 172 ? -5.622 10.927 -2.171 1.00 55.56 172 PHE A CA 1
ATOM 1342 C C . PHE A 1 172 ? -6.214 12.170 -2.850 1.00 55.56 172 PHE A C 1
ATOM 1344 O O . PHE A 1 172 ? -5.608 13.240 -2.808 1.00 55.56 172 PHE A O 1
ATOM 1351 N N . GLU A 1 173 ? -7.404 12.073 -3.450 1.00 51.09 173 GLU A N 1
ATOM 1352 C CA . GLU A 1 173 ? -8.085 13.238 -4.047 1.00 51.09 173 GLU A CA 1
ATOM 1353 C C . GLU A 1 173 ? -8.758 14.151 -2.999 1.00 51.09 173 GLU A C 1
ATOM 1355 O O . GLU A 1 173 ? -8.967 13.768 -1.845 1.00 51.09 173 GLU A O 1
ATOM 1360 N N . ILE A 1 174 ? -9.120 15.377 -3.426 1.00 43.81 174 ILE A N 1
ATOM 1361 C CA . ILE A 1 174 ? -9.669 16.508 -2.637 1.00 43.81 174 ILE A CA 1
ATOM 1362 C C . ILE A 1 174 ? -10.879 16.138 -1.751 1.00 43.81 174 ILE A C 1
ATOM 1364 O O . ILE A 1 174 ? -11.165 16.838 -0.777 1.00 43.81 174 ILE A O 1
ATOM 1368 N N . CYS A 1 175 ? -11.511 14.989 -1.979 1.00 44.25 175 CYS A N 1
ATOM 1369 C CA . CYS A 1 175 ? -12.501 14.399 -1.087 1.00 44.25 175 CYS A CA 1
ATOM 1370 C C . CYS A 1 175 ? -12.102 12.982 -0.654 1.00 44.25 175 CYS A C 1
ATOM 1372 O O . CYS A 1 175 ? -12.749 12.016 -1.039 1.00 44.25 175 CYS A O 1
ATOM 1374 N N . ASN A 1 176 ? -11.094 12.876 0.219 1.00 58.78 176 ASN A N 1
ATOM 1375 C CA . ASN A 1 176 ? -10.980 11.819 1.235 1.00 58.78 176 ASN A CA 1
ATOM 1376 C C . ASN A 1 176 ? -11.148 10.371 0.731 1.00 58.78 176 ASN A C 1
ATOM 1378 O O . ASN A 1 176 ? -11.635 9.544 1.492 1.00 58.78 176 ASN A O 1
ATOM 1382 N N . SER A 1 177 ? -10.804 10.084 -0.525 1.00 60.34 177 SER A N 1
ATOM 1383 C CA . SER A 1 177 ? -10.951 8.772 -1.165 1.00 60.34 177 SER A CA 1
ATOM 1384 C C . SER A 1 177 ? -9.605 8.402 -1.777 1.00 60.34 177 SER A C 1
ATOM 1386 O O . SER A 1 177 ? -8.955 9.276 -2.369 1.00 60.34 177 SER A O 1
ATOM 1388 N N . PRO A 1 178 ? -9.132 7.162 -1.591 1.00 66.12 178 PRO A N 1
ATOM 1389 C CA . PRO A 1 178 ? -7.848 6.764 -2.129 1.00 66.12 178 PRO A CA 1
ATOM 1390 C C . PRO A 1 178 ? -7.910 6.707 -3.656 1.00 66.12 178 PRO A C 1
ATOM 1392 O O . PRO A 1 178 ? -8.930 6.325 -4.229 1.00 66.12 178 PRO A O 1
ATOM 1395 N N . ALA A 1 179 ? -6.810 7.070 -4.315 1.00 73.06 179 ALA A N 1
ATOM 1396 C CA . ALA A 1 179 ? -6.636 6.822 -5.738 1.00 73.06 179 ALA A CA 1
ATOM 1397 C C . ALA A 1 179 ? -6.493 5.312 -5.967 1.00 73.06 179 ALA A C 1
ATOM 1399 O O . ALA A 1 179 ? -5.431 4.734 -5.713 1.00 73.06 179 ALA A O 1
ATOM 1400 N N . ILE A 1 180 ? -7.578 4.674 -6.399 1.00 75.12 180 ILE A N 1
ATOM 1401 C CA . ILE A 1 180 ? -7.643 3.229 -6.609 1.00 75.12 180 ILE A CA 1
ATOM 1402 C C . ILE A 1 180 ? -7.350 2.912 -8.073 1.00 75.12 180 ILE A C 1
ATOM 1404 O O . ILE A 1 180 ? -7.982 3.456 -8.975 1.00 75.12 180 ILE A O 1
ATOM 1408 N N . LEU A 1 181 ? -6.422 1.981 -8.284 1.00 77.38 181 LEU A N 1
ATOM 1409 C CA . LEU A 1 181 ? -6.081 1.413 -9.583 1.00 77.38 181 LEU A CA 1
ATOM 1410 C C . LEU A 1 181 ? -6.776 0.053 -9.709 1.00 77.38 181 LEU A C 1
ATOM 1412 O O . LEU A 1 181 ? -6.608 -0.825 -8.858 1.00 77.38 181 LEU A O 1
ATOM 1416 N N . THR A 1 182 ? -7.585 -0.114 -10.751 1.00 74.56 182 THR A N 1
ATOM 1417 C CA . THR A 1 182 ? -8.515 -1.248 -10.878 1.00 74.56 182 THR A CA 1
ATOM 1418 C C . THR A 1 182 ? -8.071 -2.289 -11.904 1.00 74.56 182 THR A C 1
ATOM 1420 O O . THR A 1 182 ? -8.348 -3.480 -11.726 1.00 74.56 182 THR A O 1
ATOM 1423 N N . SER A 1 183 ? -7.343 -1.887 -12.949 1.00 78.44 183 SER A N 1
ATOM 1424 C CA . SER A 1 183 ? -6.847 -2.794 -13.994 1.00 78.44 183 SER A CA 1
ATOM 1425 C C . SER A 1 183 ? -5.327 -2.973 -13.940 1.00 78.44 183 SER A C 1
ATOM 1427 O O . SER A 1 183 ? -4.604 -2.141 -13.395 1.00 78.44 183 SER A O 1
ATOM 1429 N N . ASP A 1 184 ? -4.823 -4.072 -14.509 1.00 82.12 184 ASP A N 1
ATOM 1430 C CA . ASP A 1 184 ? -3.373 -4.266 -14.638 1.00 82.12 184 ASP A CA 1
ATOM 1431 C C . ASP A 1 184 ? -2.723 -3.201 -15.532 1.00 82.12 184 ASP A C 1
ATOM 1433 O O . ASP A 1 184 ? -1.601 -2.802 -15.246 1.00 82.12 184 ASP A O 1
ATOM 1437 N N . GLU A 1 185 ? -3.436 -2.685 -16.536 1.00 83.25 185 GLU A N 1
ATOM 1438 C CA . GLU A 1 185 ? -2.950 -1.608 -17.407 1.00 83.25 185 GLU A CA 1
ATOM 1439 C C . GLU A 1 185 ? -2.765 -0.290 -16.647 1.00 83.25 185 GLU A C 1
ATOM 1441 O O . GLU A 1 185 ? -1.749 0.376 -16.833 1.00 83.25 185 GLU A O 1
ATOM 1446 N N . GLU A 1 186 ? -3.714 0.055 -15.767 1.00 83.31 186 GLU A N 1
ATOM 1447 C CA . GLU A 1 186 ? -3.648 1.235 -14.893 1.00 83.31 186 GLU A CA 1
ATOM 1448 C C . GLU A 1 186 ? -2.489 1.126 -13.901 1.00 83.31 186 GLU A C 1
ATOM 1450 O O . GLU A 1 186 ? -1.763 2.093 -13.672 1.00 83.31 186 GLU A O 1
ATOM 1455 N N . ILE A 1 187 ? -2.297 -0.070 -13.339 1.00 85.06 187 ILE A N 1
ATOM 1456 C CA . ILE A 1 187 ? -1.174 -0.372 -12.451 1.00 85.06 187 ILE A CA 1
ATOM 1457 C C . ILE A 1 187 ? 0.151 -0.262 -13.214 1.00 85.06 187 ILE A C 1
ATOM 1459 O O . ILE A 1 187 ? 1.083 0.346 -12.699 1.00 85.06 187 ILE A O 1
ATOM 1463 N N . ASP A 1 188 ? 0.240 -0.795 -14.433 1.00 85.06 188 ASP A N 1
ATOM 1464 C CA . ASP A 1 188 ? 1.449 -0.693 -15.258 1.00 85.06 188 ASP A CA 1
ATOM 1465 C C . ASP A 1 188 ? 1.755 0.748 -15.661 1.00 85.06 188 ASP A C 1
ATOM 1467 O O . ASP A 1 188 ? 2.906 1.170 -15.580 1.00 85.06 188 ASP A O 1
ATOM 1471 N N . ASP A 1 189 ? 0.739 1.509 -16.083 1.00 85.00 189 ASP A N 1
ATOM 1472 C CA . ASP A 1 189 ? 0.914 2.914 -16.457 1.00 85.00 189 ASP A CA 1
ATOM 1473 C C . ASP A 1 189 ? 1.406 3.742 -15.264 1.00 85.00 189 ASP A C 1
ATOM 1475 O O . ASP A 1 189 ? 2.201 4.664 -15.435 1.00 85.00 189 ASP A O 1
ATOM 1479 N N . TRP A 1 190 ? 0.965 3.404 -14.051 1.00 85.31 190 TRP A N 1
ATOM 1480 C CA . TRP A 1 190 ? 1.452 4.050 -12.843 1.00 85.31 190 TRP A CA 1
ATOM 1481 C C . TRP A 1 190 ? 2.879 3.608 -12.487 1.00 85.31 190 TRP A C 1
ATOM 1483 O O . TRP A 1 190 ? 3.754 4.455 -12.336 1.00 85.31 190 TRP A O 1
ATOM 1493 N N . LEU A 1 191 ? 3.150 2.302 -12.398 1.00 84.06 191 LEU A N 1
ATOM 1494 C CA . LEU A 1 191 ? 4.450 1.772 -11.963 1.00 84.06 191 LEU A CA 1
ATOM 1495 C C . LEU A 1 191 ? 5.599 2.079 -12.936 1.00 84.06 191 LEU A C 1
ATOM 1497 O O . LEU A 1 191 ? 6.750 2.196 -12.510 1.00 84.06 191 LEU A O 1
ATOM 1501 N N . ASN A 1 192 ? 5.322 2.193 -14.235 1.00 79.94 192 ASN A N 1
ATOM 1502 C CA . ASN A 1 192 ? 6.344 2.393 -15.257 1.00 79.94 192 ASN A CA 1
ATOM 1503 C C . ASN A 1 192 ? 6.722 3.876 -15.411 1.00 79.94 192 ASN A C 1
ATOM 1505 O O . ASN A 1 192 ? 6.473 4.505 -16.438 1.00 79.94 192 ASN A O 1
ATOM 1509 N N . SER A 1 193 ? 7.354 4.437 -14.380 1.00 74.00 193 SER A N 1
ATOM 1510 C CA . SER A 1 193 ? 7.816 5.833 -14.366 1.00 74.00 193 SER A CA 1
ATOM 1511 C C . SER A 1 193 ? 8.898 6.147 -15.409 1.00 74.00 193 SER A C 1
ATOM 1513 O O . SER A 1 193 ? 9.096 7.312 -15.750 1.00 74.00 193 SER A O 1
ATOM 1515 N N . ALA A 1 194 ? 9.583 5.126 -15.937 1.00 73.81 194 ALA A N 1
ATOM 1516 C CA . ALA A 1 194 ? 10.584 5.285 -16.990 1.00 73.81 194 ALA A CA 1
ATOM 1517 C C . ALA A 1 194 ? 9.953 5.622 -18.352 1.00 73.81 194 ALA A C 1
ATOM 1519 O O . ALA A 1 194 ? 10.514 6.413 -19.110 1.00 73.81 194 ALA A O 1
ATOM 1520 N N . GLU A 1 195 ? 8.791 5.044 -18.662 1.00 78.62 195 GLU A N 1
ATOM 1521 C CA . GLU A 1 195 ? 8.124 5.212 -19.960 1.00 78.62 195 GLU A CA 1
ATOM 1522 C C . GLU A 1 195 ? 6.880 6.104 -19.886 1.00 78.62 195 GLU A C 1
ATOM 1524 O O . GLU A 1 195 ? 6.489 6.721 -20.882 1.00 78.62 195 GLU A O 1
ATOM 1529 N N . VAL A 1 196 ? 6.240 6.185 -18.716 1.00 80.62 196 VAL A N 1
ATOM 1530 C CA . VAL A 1 196 ? 5.006 6.943 -18.518 1.00 80.62 196 VAL A CA 1
ATOM 1531 C C . VAL A 1 196 ? 5.303 8.244 -17.773 1.00 80.62 196 VAL A C 1
ATOM 1533 O O . VAL A 1 196 ? 5.548 8.231 -16.565 1.00 80.62 196 VAL A O 1
ATOM 1536 N N . PRO A 1 197 ? 5.243 9.402 -18.460 1.00 80.69 197 PRO A N 1
ATOM 1537 C CA . PRO A 1 197 ? 5.465 10.683 -17.809 1.00 80.69 197 PRO A CA 1
ATOM 1538 C C . PRO A 1 197 ? 4.357 10.977 -16.789 1.00 80.69 197 PRO A C 1
ATOM 1540 O O . PRO A 1 197 ? 3.193 10.613 -16.982 1.00 80.69 197 PRO A O 1
ATOM 1543 N N . LEU A 1 198 ? 4.707 11.699 -15.720 1.00 75.38 198 LEU A N 1
ATOM 1544 C CA . LEU A 1 198 ? 3.814 11.999 -14.592 1.00 75.38 198 LEU A CA 1
ATOM 1545 C C . LEU A 1 198 ? 2.468 12.604 -15.031 1.00 75.38 198 LEU A C 1
ATOM 1547 O O . LEU A 1 198 ? 1.416 12.225 -14.529 1.00 75.38 19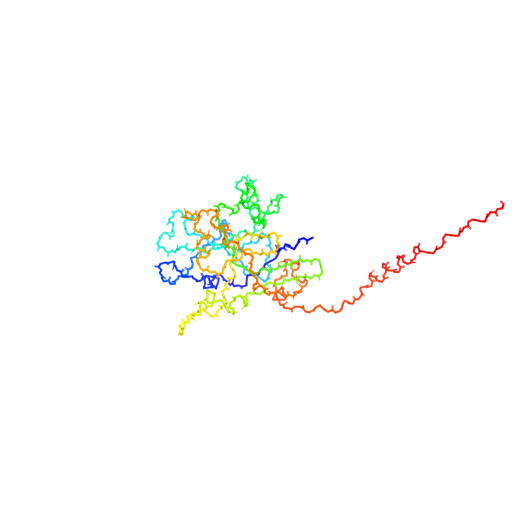8 LEU A O 1
ATOM 1551 N N . ASN A 1 199 ? 2.472 13.499 -16.023 1.00 80.12 199 ASN A N 1
ATOM 1552 C CA . ASN A 1 199 ? 1.250 14.123 -16.547 1.00 80.12 199 ASN A CA 1
ATOM 1553 C C . ASN A 1 199 ? 0.267 13.126 -17.190 1.00 80.12 199 ASN A C 1
ATOM 1555 O O . ASN A 1 199 ? -0.917 13.439 -17.331 1.00 80.12 199 ASN A O 1
ATOM 1559 N N . LYS A 1 200 ? 0.748 11.954 -17.617 1.00 80.94 200 LYS A N 1
ATOM 1560 C CA . LYS A 1 200 ? -0.067 10.840 -18.097 1.00 80.94 200 LYS A CA 1
ATOM 1561 C C . LYS A 1 200 ? -0.459 9.933 -16.929 1.00 80.94 200 LYS A C 1
ATOM 1563 O O . LYS A 1 200 ? -1.638 9.617 -16.820 1.00 80.94 200 LYS A O 1
ATOM 1568 N N . ALA A 1 201 ? 0.476 9.607 -16.035 1.00 76.06 201 ALA A N 1
ATOM 1569 C CA . ALA A 1 201 ? 0.222 8.763 -14.864 1.00 76.06 201 ALA A CA 1
ATOM 1570 C C . ALA A 1 201 ? -0.871 9.341 -13.941 1.00 76.06 201 ALA A C 1
ATOM 1572 O O . ALA A 1 201 ? -1.778 8.628 -13.523 1.00 76.06 201 ALA A O 1
ATOM 1573 N N . VAL A 1 202 ? -0.862 10.657 -13.702 1.00 76.88 202 VAL A N 1
ATOM 1574 C CA . VAL A 1 202 ? -1.870 11.341 -12.869 1.00 76.88 202 VAL A CA 1
ATOM 1575 C C . VAL A 1 202 ? -3.283 11.225 -13.442 1.00 76.88 202 VAL A C 1
ATOM 1577 O O . VAL A 1 202 ? -4.240 11.238 -12.682 1.00 76.88 202 VAL A O 1
ATOM 1580 N N . LYS A 1 203 ? -3.451 11.047 -14.759 1.00 80.75 203 LYS A N 1
ATOM 1581 C CA . LYS A 1 203 ? -4.786 10.874 -15.365 1.00 80.75 203 LYS A CA 1
ATOM 1582 C C . LYS A 1 203 ? -5.435 9.538 -15.011 1.00 80.75 203 LYS A C 1
ATOM 1584 O O . LYS A 1 203 ? -6.639 9.386 -15.192 1.00 80.75 203 LYS A O 1
ATOM 1589 N N . VAL A 1 204 ? -4.638 8.574 -14.552 1.00 74.62 204 VAL A N 1
ATOM 1590 C CA . VAL A 1 204 ? -5.123 7.276 -14.081 1.00 74.62 204 VAL A CA 1
ATOM 1591 C C . VAL A 1 204 ? -5.703 7.393 -12.667 1.00 74.62 204 VAL A C 1
ATOM 1593 O O . VAL A 1 204 ? -6.578 6.615 -12.293 1.00 74.62 204 VAL A O 1
ATOM 1596 N N . ILE A 1 205 ? -5.280 8.405 -11.900 1.00 72.62 205 ILE A N 1
ATOM 1597 C CA . ILE A 1 205 ? -5.891 8.743 -10.617 1.00 72.62 205 ILE A CA 1
ATOM 1598 C C . ILE A 1 205 ? -7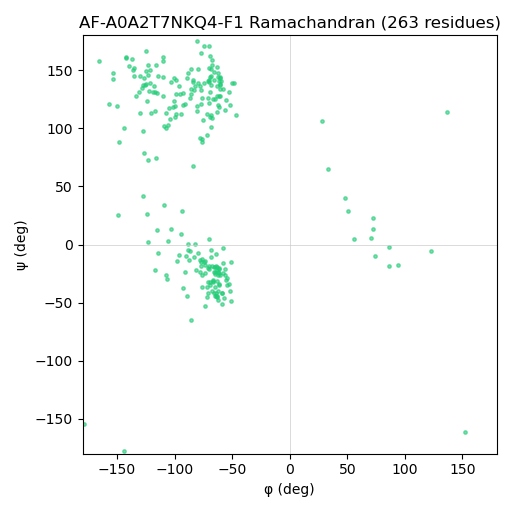.285 9.303 -10.897 1.00 72.62 205 ILE A C 1
ATOM 1600 O O . ILE A 1 205 ? -7.431 10.402 -11.427 1.00 72.62 205 ILE A O 1
ATOM 1604 N N . ARG A 1 206 ? -8.311 8.528 -10.547 1.00 68.69 206 ARG A N 1
ATOM 1605 C CA . ARG A 1 206 ? -9.709 8.951 -10.609 1.00 68.69 206 ARG A CA 1
ATOM 1606 C C . ARG A 1 206 ? -10.451 8.522 -9.354 1.00 68.69 206 ARG A C 1
ATOM 1608 O O . ARG A 1 206 ? -10.138 7.483 -8.768 1.00 68.69 206 ARG A O 1
ATOM 1615 N N . SER A 1 207 ? -11.460 9.299 -8.973 1.00 63.56 207 SER A N 1
ATOM 1616 C CA . SER A 1 207 ? -12.437 8.862 -7.980 1.00 63.56 207 SER A CA 1
ATOM 1617 C C . SER A 1 207 ? -13.158 7.608 -8.478 1.00 63.56 207 SER A C 1
ATOM 1619 O O . SER A 1 207 ? -13.558 7.523 -9.641 1.00 63.56 207 SER A O 1
ATOM 1621 N N . VAL A 1 208 ? -13.291 6.615 -7.602 1.00 63.41 208 VAL A N 1
ATOM 1622 C CA . VAL A 1 208 ? -13.975 5.360 -7.907 1.00 63.41 208 VAL A CA 1
ATOM 1623 C C . VAL A 1 208 ? -15.341 5.375 -7.233 1.00 63.41 208 VAL A C 1
ATOM 1625 O O . VAL A 1 208 ? -15.436 5.428 -6.011 1.00 63.41 208 VAL A O 1
ATOM 1628 N N . GLU A 1 209 ? -16.404 5.318 -8.036 1.00 57.34 209 GLU A N 1
ATOM 1629 C CA . GLU A 1 209 ? -17.792 5.402 -7.557 1.00 57.34 209 GLU A CA 1
ATOM 1630 C C . GLU A 1 209 ? -18.311 4.088 -6.939 1.00 57.34 209 GLU A C 1
ATOM 1632 O O . GLU A 1 209 ? -19.338 4.082 -6.268 1.00 57.34 209 GLU A O 1
ATOM 1637 N N . CYS A 1 210 ? -17.613 2.962 -7.127 1.00 56.47 210 CYS A N 1
ATOM 1638 C CA . CYS A 1 210 ? -18.084 1.628 -6.728 1.00 56.47 210 CYS A CA 1
ATOM 1639 C C . CYS A 1 210 ? -17.622 1.176 -5.330 1.00 56.47 210 CYS A C 1
ATOM 1641 O O . CYS A 1 210 ? -17.443 -0.016 -5.083 1.00 56.47 210 CYS A O 1
ATOM 1643 N N . LEU A 1 211 ? -17.401 2.119 -4.417 1.00 66.88 211 LEU A N 1
ATOM 1644 C CA . LEU A 1 211 ? -16.942 1.833 -3.061 1.00 66.88 211 LEU A CA 1
ATOM 1645 C C . LEU A 1 211 ? -18.118 1.695 -2.099 1.00 66.88 211 LEU A C 1
ATOM 1647 O O . LEU A 1 211 ? -18.880 2.641 -1.902 1.00 66.88 211 LEU A O 1
ATOM 1651 N N . GLN A 1 212 ? -18.244 0.526 -1.469 1.00 69.38 212 GLN A N 1
ATOM 1652 C CA . GLN A 1 212 ? -19.168 0.338 -0.355 1.00 69.38 212 GLN A CA 1
ATOM 1653 C C . GLN A 1 212 ? -18.439 0.503 0.973 1.00 69.38 212 GLN A C 1
ATOM 1655 O O . GLN A 1 212 ? -17.319 0.026 1.157 1.00 69.38 212 GLN A O 1
ATOM 1660 N N . MET A 1 213 ? -19.083 1.218 1.891 1.00 75.06 213 MET A N 1
ATOM 1661 C CA . MET A 1 213 ? -18.563 1.472 3.225 1.00 75.06 213 MET A CA 1
ATOM 1662 C C . MET A 1 213 ? -19.580 1.016 4.259 1.00 75.06 213 MET A C 1
ATOM 1664 O O . MET A 1 213 ? -20.769 1.321 4.138 1.00 75.06 213 MET A O 1
ATOM 1668 N N . HIS A 1 214 ? -19.101 0.369 5.317 1.00 77.81 214 HIS A N 1
ATOM 1669 C CA . HIS A 1 214 ? -19.898 0.079 6.505 1.00 77.81 214 HIS A CA 1
ATOM 1670 C C . HIS A 1 214 ? -19.244 0.645 7.758 1.00 77.81 214 HIS A C 1
ATOM 1672 O O . HIS A 1 214 ? -18.032 0.863 7.827 1.00 77.81 214 HIS A O 1
ATOM 1678 N N . MET A 1 215 ? -20.073 0.910 8.766 1.00 80.38 215 MET A N 1
ATOM 1679 C CA . MET A 1 215 ? -19.594 1.322 10.082 1.00 80.38 215 MET A CA 1
ATOM 1680 C C . MET A 1 215 ? -18.883 0.159 10.769 1.00 80.38 215 MET A C 1
ATOM 1682 O O . MET A 1 215 ? -19.317 -0.983 10.652 1.00 80.38 215 MET A O 1
ATOM 1686 N N . VAL A 1 216 ? -17.832 0.462 11.526 1.00 84.44 216 VAL A N 1
ATOM 1687 C CA . VAL A 1 216 ? -17.088 -0.500 12.347 1.00 84.44 216 VAL A CA 1
ATOM 1688 C C . VAL A 1 216 ? -17.017 -0.046 13.802 1.00 84.44 216 VAL A C 1
ATOM 1690 O O . VAL A 1 216 ? -17.324 1.100 14.147 1.00 84.44 216 VAL A O 1
ATOM 1693 N N . SER A 1 217 ? -16.615 -0.965 14.677 1.00 85.25 217 SER A N 1
ATOM 1694 C CA . SER A 1 217 ? -16.453 -0.697 16.104 1.00 85.25 217 SER A CA 1
ATOM 1695 C C . SER A 1 217 ? -15.389 0.373 16.368 1.00 85.25 217 SER A C 1
ATOM 1697 O O . SER A 1 217 ? -14.350 0.423 15.711 1.00 85.25 217 SER A O 1
ATOM 1699 N N . SER A 1 218 ? -15.579 1.171 17.423 1.00 85.44 218 SER A N 1
ATOM 1700 C CA . SER A 1 218 ? -14.566 2.121 17.905 1.00 85.44 218 SER A CA 1
ATOM 1701 C C . SER A 1 218 ? -13.290 1.447 18.424 1.00 85.44 218 SER A C 1
ATOM 1703 O O . SER A 1 218 ? -12.321 2.143 18.723 1.00 85.44 218 SER A O 1
ATOM 1705 N N . GLU A 1 219 ? -13.270 0.114 18.550 1.00 85.06 219 GLU A N 1
ATOM 1706 C CA . GLU A 1 219 ? -12.057 -0.656 18.853 1.00 85.06 219 GLU A CA 1
ATOM 1707 C C . GLU A 1 219 ? -10.909 -0.321 17.885 1.00 85.06 219 GLU A C 1
ATOM 1709 O O . GLU A 1 219 ? -9.763 -0.248 18.329 1.00 85.06 219 GLU A O 1
ATOM 1714 N N . VAL A 1 220 ? -11.206 -0.016 16.616 1.00 84.00 220 VAL A N 1
ATOM 1715 C CA . VAL A 1 220 ? -10.197 0.334 15.601 1.00 84.00 220 VAL A CA 1
ATOM 1716 C C . VAL A 1 220 ? -9.377 1.584 15.958 1.00 84.00 220 VAL A C 1
ATOM 1718 O O . VAL A 1 220 ? -8.213 1.688 15.582 1.00 84.00 220 VAL A O 1
ATOM 1721 N N . ASN A 1 221 ? -9.933 2.504 16.756 1.00 84.44 221 ASN A N 1
ATOM 1722 C CA . ASN A 1 221 ? -9.282 3.778 17.091 1.00 84.44 221 ASN A CA 1
ATOM 1723 C C . ASN A 1 221 ? -8.034 3.609 17.969 1.00 84.44 221 ASN A C 1
ATOM 1725 O O . ASN A 1 221 ? -7.219 4.523 18.081 1.00 84.44 221 ASN A O 1
ATOM 1729 N N . ASN A 1 222 ? -7.886 2.460 18.631 1.00 85.69 222 ASN A N 1
ATOM 1730 C CA . ASN A 1 222 ? -6.659 2.117 19.331 1.00 85.69 222 ASN A CA 1
ATOM 1731 C C . ASN A 1 222 ? -5.843 1.178 18.444 1.00 85.69 222 ASN A C 1
ATOM 1733 O O . ASN A 1 222 ? -6.191 0.011 18.299 1.00 85.69 222 ASN A O 1
ATOM 1737 N N . SER A 1 223 ? -4.722 1.669 17.916 1.00 85.00 223 SER A N 1
ATOM 1738 C CA . SER A 1 223 ? -3.824 0.917 17.026 1.00 85.00 223 SER A CA 1
ATOM 1739 C C . SER A 1 223 ? -3.264 -0.379 17.623 1.00 85.00 223 SER A C 1
ATOM 1741 O O . SER A 1 223 ? -2.749 -1.218 16.893 1.00 85.00 223 SER A O 1
ATOM 1743 N N . ARG A 1 224 ? -3.353 -0.570 18.946 1.00 87.44 224 ARG A N 1
ATOM 1744 C CA . ARG A 1 224 ? -2.968 -1.830 19.604 1.00 87.44 224 ARG A CA 1
ATOM 1745 C C . ARG A 1 224 ? -4.010 -2.937 19.446 1.00 87.44 224 ARG A C 1
ATOM 1747 O O . ARG A 1 224 ? -3.691 -4.100 19.679 1.00 87.44 224 ARG A O 1
ATOM 1754 N N . ASN A 1 225 ? -5.244 -2.589 19.099 1.00 90.56 225 ASN A N 1
ATOM 1755 C CA . ASN A 1 225 ? -6.306 -3.559 18.893 1.00 90.56 225 ASN A CA 1
ATOM 1756 C C . ASN A 1 225 ? -6.154 -4.166 17.501 1.00 90.56 225 ASN A C 1
ATOM 1758 O O . ASN A 1 225 ? -6.325 -3.465 16.511 1.00 90.56 225 ASN A O 1
ATOM 1762 N N . ASN A 1 226 ? -5.864 -5.464 17.438 1.00 90.69 226 ASN A N 1
ATOM 1763 C CA . ASN A 1 226 ? -5.676 -6.204 16.194 1.00 90.69 226 ASN A CA 1
ATOM 1764 C C . ASN A 1 226 ? -6.594 -7.436 16.179 1.00 90.69 226 ASN A C 1
ATOM 1766 O O . ASN A 1 226 ? -6.172 -8.544 16.504 1.00 90.69 226 ASN A O 1
ATOM 1770 N N . SER A 1 227 ? -7.878 -7.228 15.887 1.00 90.69 227 SER A N 1
ATOM 1771 C CA . SER A 1 227 ? -8.867 -8.309 15.782 1.00 90.69 227 SER A CA 1
ATOM 1772 C C . SER A 1 227 ? -9.850 -8.045 14.646 1.00 90.69 227 SER A C 1
ATOM 1774 O O . SER A 1 227 ? -10.007 -6.895 14.228 1.00 90.69 227 SER A O 1
ATOM 1776 N N . SER A 1 228 ? -10.545 -9.089 14.187 1.00 88.88 228 SER A N 1
ATOM 1777 C CA . SER A 1 228 ? -11.525 -9.010 13.091 1.00 88.88 228 SER A CA 1
ATOM 1778 C C . SER A 1 228 ? -12.613 -7.955 13.314 1.00 88.88 228 SER A C 1
ATOM 1780 O O . SER A 1 228 ? -13.046 -7.301 12.369 1.00 88.88 228 SER A O 1
ATOM 1782 N N . LYS A 1 229 ? -12.953 -7.669 14.575 1.00 87.00 229 LYS A N 1
ATOM 1783 C CA . LYS A 1 229 ? -13.889 -6.605 14.978 1.00 87.00 229 LYS A CA 1
ATOM 1784 C C . LYS A 1 229 ? -13.529 -5.204 14.475 1.00 87.00 229 LYS A C 1
ATOM 1786 O O . LYS A 1 229 ? -14.390 -4.327 14.467 1.00 87.00 229 LYS A O 1
ATOM 1791 N N . CYS A 1 230 ? -12.267 -4.965 14.111 1.00 85.94 230 CYS A N 1
ATOM 1792 C CA . CYS A 1 230 ? -11.832 -3.684 13.549 1.00 85.94 230 CYS A CA 1
ATOM 1793 C C . CYS A 1 230 ? -12.352 -3.464 12.119 1.00 85.94 230 CYS A C 1
ATOM 1795 O O . CYS A 1 230 ? -12.411 -2.321 11.677 1.00 85.94 230 CYS A O 1
ATOM 1797 N N . MET A 1 231 ? -12.741 -4.538 11.424 1.00 83.69 231 MET A N 1
ATOM 1798 C CA . MET A 1 231 ? -13.230 -4.522 10.042 1.00 83.69 231 MET A CA 1
ATOM 1799 C C . MET A 1 231 ? -14.681 -4.988 9.916 1.00 83.69 231 MET A C 1
ATOM 1801 O O . MET A 1 231 ? -15.331 -4.674 8.927 1.00 83.69 231 MET A O 1
ATOM 1805 N N . GLU A 1 232 ? -15.200 -5.741 10.886 1.00 86.06 232 GLU A N 1
ATOM 1806 C CA . GLU A 1 232 ? -16.570 -6.260 10.839 1.00 86.06 232 GLU A CA 1
ATOM 1807 C C . GLU A 1 232 ? -17.629 -5.139 10.897 1.00 86.06 232 GLU A C 1
ATOM 1809 O O . GLU A 1 232 ? -17.472 -4.185 11.672 1.00 86.06 232 GLU A O 1
ATOM 1814 N N . PRO A 1 233 ? -18.737 -5.266 10.136 1.00 86.56 233 PRO A N 1
ATOM 1815 C CA . PRO A 1 233 ? -19.878 -4.366 10.242 1.00 86.56 233 PRO A CA 1
ATOM 1816 C C . PRO A 1 233 ? -20.384 -4.241 11.679 1.00 86.56 233 PRO A C 1
ATOM 1818 O O . PRO A 1 233 ? -20.625 -5.230 12.372 1.00 86.56 233 PRO A O 1
ATOM 1821 N N . TYR A 1 234 ? -20.570 -3.003 12.120 1.00 82.81 234 TYR A N 1
ATOM 1822 C CA . TYR A 1 234 ? -21.021 -2.669 13.459 1.00 82.81 234 TYR A CA 1
ATOM 1823 C C . TYR A 1 234 ? -22.280 -1.810 13.404 1.00 82.81 234 TYR A C 1
ATOM 1825 O O . TYR A 1 234 ? -22.285 -0.708 12.853 1.00 82.81 234 TYR A O 1
ATOM 1833 N N . GLU A 1 235 ? -23.340 -2.286 14.051 1.00 80.50 235 GLU A N 1
ATOM 1834 C CA . GLU A 1 235 ? -24.529 -1.481 14.299 1.00 80.50 235 GLU A CA 1
ATOM 1835 C C . GLU A 1 235 ? -24.363 -0.684 15.602 1.00 80.50 235 GLU A C 1
ATOM 1837 O O . GLU A 1 235 ? -24.094 -1.270 16.662 1.00 80.50 235 GLU A O 1
ATOM 1842 N N . PRO A 1 236 ? -24.532 0.650 15.575 1.00 71.38 236 PRO A N 1
ATOM 1843 C CA . PRO A 1 236 ? -24.435 1.459 16.774 1.00 71.38 236 PRO A CA 1
ATOM 1844 C C . PRO A 1 236 ? -25.534 1.063 17.758 1.00 71.38 236 PRO A C 1
ATOM 1846 O O . PRO A 1 236 ? -26.725 1.280 17.533 1.00 71.38 236 PRO A O 1
ATOM 1849 N N . LYS A 1 237 ? -25.124 0.499 18.896 1.00 66.56 237 LYS A N 1
ATOM 1850 C CA . LYS A 1 237 ? -26.032 0.292 20.026 1.00 66.56 237 LYS A CA 1
ATOM 1851 C C . LYS A 1 237 ? -26.546 1.655 20.504 1.00 66.56 237 LYS A C 1
ATOM 1853 O O . LYS A 1 237 ? -25.748 2.592 20.579 1.00 66.56 237 LYS A O 1
ATOM 1858 N N . PRO A 1 238 ? -27.832 1.779 20.882 1.00 59.00 238 PRO A N 1
ATOM 1859 C CA . PRO A 1 238 ? -28.359 3.026 21.418 1.00 59.00 238 PRO A CA 1
ATOM 1860 C C . PRO A 1 238 ? -27.516 3.453 22.622 1.00 59.00 238 PRO A C 1
ATOM 1862 O O . PRO A 1 238 ? -27.321 2.674 23.561 1.00 59.00 238 PRO A O 1
ATOM 1865 N N . GLU A 1 239 ? -26.980 4.674 22.573 1.00 59.47 239 GLU A N 1
ATOM 1866 C CA . GLU A 1 239 ? -26.112 5.193 23.624 1.00 59.47 239 GLU A CA 1
ATOM 1867 C C . GLU A 1 239 ? -26.833 5.135 24.976 1.00 59.47 239 GLU A C 1
ATOM 1869 O O . GLU A 1 239 ? -27.827 5.828 25.220 1.00 59.47 239 GLU A O 1
ATOM 1874 N N . LYS A 1 240 ? -26.310 4.328 25.904 1.00 57.03 240 LYS A N 1
ATOM 1875 C CA . LYS A 1 240 ? -26.680 4.468 27.311 1.00 57.03 240 LYS A CA 1
ATOM 1876 C C . LYS A 1 240 ? -26.092 5.791 27.779 1.00 57.03 240 LYS A C 1
ATOM 1878 O O . LYS A 1 240 ? -24.874 5.923 27.863 1.00 57.03 240 LYS A O 1
ATOM 1883 N N . ARG A 1 241 ? -26.956 6.771 28.063 1.00 50.38 241 ARG A N 1
ATOM 1884 C CA . ARG A 1 241 ? -26.559 8.079 28.604 1.00 50.38 241 ARG A CA 1
ATOM 1885 C C . ARG A 1 241 ? -25.577 7.867 29.757 1.00 50.38 241 ARG A C 1
ATOM 1887 O O . ARG A 1 241 ? -25.955 7.346 30.804 1.00 50.38 241 ARG A O 1
ATOM 1894 N N . SER A 1 242 ? -24.321 8.259 29.555 1.00 56.03 242 SER A N 1
ATOM 1895 C CA . SER A 1 242 ? -23.300 8.197 30.600 1.00 56.03 242 SER A CA 1
ATOM 1896 C C . SER A 1 242 ? -23.731 9.050 31.798 1.00 56.03 242 SER A C 1
ATOM 1898 O O . SER A 1 242 ? -24.244 10.162 31.613 1.00 56.03 242 SER A O 1
ATOM 1900 N N . GLY A 1 243 ? -23.474 8.574 33.021 1.00 55.88 243 GLY A N 1
ATOM 1901 C CA . GLY A 1 243 ? -23.727 9.323 34.258 1.00 55.88 243 GLY A CA 1
ATOM 1902 C C . GLY A 1 243 ? -23.025 10.688 34.300 1.00 55.88 243 GLY A C 1
ATOM 1903 O O . GLY A 1 243 ? -23.551 11.628 34.894 1.00 55.88 243 GLY A O 1
ATOM 1904 N N . SER A 1 244 ? -21.907 10.850 33.580 1.00 60.16 244 SER A N 1
ATOM 1905 C CA . SER A 1 244 ? -21.222 12.143 33.431 1.00 60.16 244 SER A CA 1
ATOM 1906 C C . SER A 1 244 ? -22.012 13.152 32.585 1.00 60.16 244 SER A C 1
ATOM 1908 O O . SER A 1 244 ? -21.986 14.347 32.877 1.00 60.16 244 SER A O 1
ATOM 1910 N N . SER A 1 245 ? -22.781 12.690 31.589 1.00 63.66 245 SER A N 1
ATOM 1911 C CA . SER A 1 245 ? -23.656 13.550 30.773 1.00 63.66 245 SER A CA 1
ATOM 1912 C C . SER A 1 245 ? -24.862 14.062 31.567 1.00 63.66 245 SER A C 1
ATOM 1914 O O . SER A 1 245 ? -25.320 15.186 31.360 1.00 63.66 245 SER A O 1
ATOM 1916 N N . VAL A 1 246 ? -25.343 13.256 32.520 1.00 67.00 246 VAL A N 1
ATOM 1917 C CA . VAL A 1 246 ? -26.403 13.638 33.461 1.00 67.00 246 VAL A CA 1
ATOM 1918 C C . VAL A 1 246 ? -25.865 14.659 34.464 1.00 67.00 246 VAL A C 1
ATOM 1920 O O . VAL A 1 246 ? -26.518 15.668 34.720 1.00 67.00 246 VAL A O 1
ATOM 1923 N N . PHE A 1 247 ? -24.642 14.456 34.962 1.00 69.44 247 PHE A N 1
ATOM 1924 C CA . PHE A 1 247 ? -23.970 15.400 35.858 1.00 69.44 247 PHE A CA 1
ATOM 1925 C C . PHE A 1 247 ? -23.719 16.767 35.207 1.00 69.44 247 PHE A C 1
ATOM 1927 O O . PHE A 1 247 ? -24.067 17.785 35.800 1.00 69.44 247 PHE A O 1
ATOM 1934 N N . MET A 1 248 ? -23.183 16.810 33.980 1.00 65.62 248 MET A N 1
ATOM 1935 C CA . MET A 1 248 ? -22.961 18.073 33.258 1.00 65.62 248 MET A CA 1
ATOM 1936 C C . MET A 1 248 ? -24.267 18.820 32.966 1.00 65.62 248 MET A C 1
ATOM 1938 O O . MET A 1 248 ? -24.315 20.036 33.135 1.00 65.62 248 MET A O 1
ATOM 1942 N N . LYS A 1 249 ? -25.344 18.111 32.595 1.00 67.81 249 LYS A N 1
ATOM 1943 C CA . LYS A 1 249 ? -26.673 18.724 32.419 1.00 67.81 249 LYS A CA 1
ATOM 1944 C C . LYS A 1 249 ? -27.215 19.302 33.724 1.00 67.81 249 LYS A C 1
ATOM 1946 O O . LYS A 1 249 ? -27.704 20.428 33.736 1.00 67.81 249 LYS A O 1
ATOM 1951 N N . ASN A 1 250 ? -27.083 18.568 34.826 1.00 72.75 250 ASN A N 1
ATOM 1952 C CA . ASN A 1 250 ? -27.512 19.049 36.137 1.00 72.75 250 ASN A CA 1
ATOM 1953 C C . ASN A 1 250 ? -26.670 20.238 36.623 1.00 72.75 250 ASN A C 1
ATOM 1955 O O . ASN A 1 250 ? -27.206 21.118 37.288 1.00 72.75 250 ASN A O 1
ATOM 1959 N N . TRP A 1 251 ? -25.383 20.296 36.274 1.00 73.00 251 TRP A N 1
ATOM 1960 C CA . TRP A 1 251 ? -24.500 21.416 36.603 1.00 73.00 251 TRP A CA 1
ATOM 1961 C C . TRP A 1 251 ? -24.815 22.676 35.784 1.00 73.00 251 TRP A C 1
ATOM 1963 O O . TRP A 1 251 ? -24.962 23.748 36.367 1.00 73.00 251 TRP A O 1
ATOM 1973 N N . LEU A 1 252 ? -25.026 22.542 34.469 1.00 74.19 252 LEU A N 1
ATOM 1974 C CA . LEU A 1 252 ? -25.454 23.642 33.589 1.00 74.19 252 LEU A CA 1
ATOM 1975 C C . LEU A 1 252 ? -26.792 24.245 34.036 1.00 74.19 252 LEU A C 1
ATOM 1977 O O . LEU A 1 252 ? -26.939 25.463 34.103 1.00 74.19 252 LEU A O 1
ATOM 1981 N N . ASN A 1 253 ? -27.743 23.397 34.432 1.00 72.50 253 ASN A N 1
ATOM 1982 C CA . ASN A 1 253 ? -29.045 23.852 34.920 1.00 72.50 253 ASN A CA 1
ATOM 1983 C C . ASN A 1 253 ? -28.966 24.5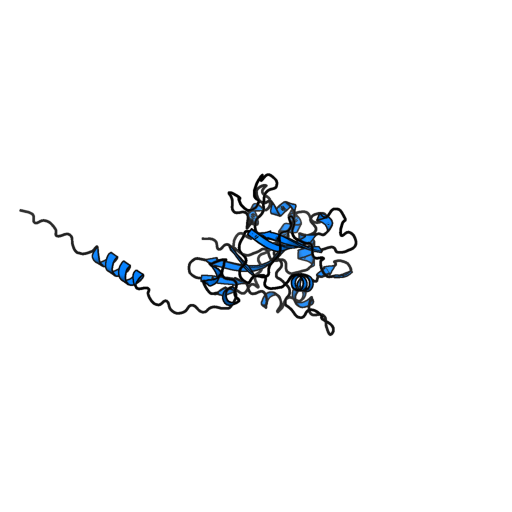36 36.298 1.00 72.50 253 ASN A C 1
ATOM 1985 O O . ASN A 1 253 ? -29.844 25.324 36.643 1.00 72.50 253 ASN A O 1
ATOM 1989 N N . LYS A 1 254 ? -27.911 24.278 37.084 1.00 63.34 254 LYS A N 1
ATOM 1990 C CA . LYS A 1 254 ? -27.705 24.885 38.409 1.00 63.34 254 LYS A CA 1
ATOM 1991 C C . LYS A 1 254 ? -27.192 26.330 38.340 1.00 63.34 254 LYS A C 1
ATOM 1993 O O . LYS A 1 254 ? -27.269 27.036 39.337 1.00 63.34 254 LYS A O 1
ATOM 1998 N N . GLY A 1 255 ? -26.696 26.775 37.181 1.00 53.59 255 GLY A N 1
ATOM 1999 C CA . GLY A 1 255 ? -26.193 28.138 36.966 1.00 53.59 255 GLY A CA 1
ATOM 2000 C C . GLY A 1 255 ? -27.271 29.205 36.726 1.00 53.59 255 GLY A C 1
ATOM 2001 O O . GLY A 1 255 ? -26.944 30.386 36.687 1.00 53.59 255 GLY A O 1
ATOM 2002 N N . HIS A 1 256 ? -28.545 28.815 36.584 1.00 54.44 256 HIS A N 1
ATOM 2003 C CA . HIS A 1 256 ? -29.654 29.723 36.253 1.00 54.44 256 HIS A CA 1
ATOM 2004 C C . HIS A 1 256 ? -30.567 30.104 37.436 1.00 54.44 256 HIS A C 1
ATOM 2006 O O . HIS A 1 256 ? -31.634 30.678 37.220 1.00 54.44 256 HIS A O 1
ATOM 2012 N N . SER A 1 257 ? -30.180 29.847 38.691 1.00 49.47 257 SER A N 1
ATOM 2013 C CA . SER A 1 257 ? -30.950 30.337 39.845 1.00 49.47 257 SER A CA 1
ATOM 2014 C C . SER A 1 257 ? -30.688 31.831 40.108 1.00 49.47 257 SER A C 1
ATOM 2016 O O . SER A 1 257 ? -29.740 32.192 40.800 1.00 49.47 257 SER A O 1
ATOM 2018 N N . GLU A 1 258 ? -31.536 32.661 39.496 1.00 47.94 258 GLU A N 1
ATOM 2019 C CA . GLU A 1 258 ? -31.965 34.031 39.836 1.00 47.94 258 GLU A CA 1
ATOM 2020 C C . GLU A 1 258 ? -31.007 34.944 40.632 1.00 47.94 258 GLU A C 1
ATOM 2022 O O . GLU A 1 258 ? -30.917 34.901 41.861 1.00 47.94 258 GLU A O 1
ATOM 2027 N N . ALA A 1 259 ? -30.421 35.922 39.933 1.00 50.44 259 ALA A N 1
ATOM 2028 C CA . ALA A 1 259 ? -29.938 37.152 40.553 1.00 50.44 259 ALA A CA 1
ATOM 2029 C C . ALA A 1 259 ? -31.137 37.974 41.073 1.00 50.44 259 ALA A C 1
ATOM 2031 O O . ALA A 1 259 ? -31.906 38.541 40.293 1.00 50.44 259 ALA A O 1
ATOM 2032 N N . LYS A 1 260 ? -31.304 38.051 42.400 1.00 53.69 260 LYS A N 1
ATOM 2033 C CA . LYS A 1 260 ? -32.284 38.941 43.045 1.00 53.69 260 LYS A CA 1
ATOM 2034 C C . LYS A 1 260 ? -31.964 40.402 42.701 1.00 53.69 260 LYS A C 1
ATOM 2036 O O . LYS A 1 260 ? -30.905 40.904 43.069 1.00 53.69 260 LYS A O 1
ATOM 2041 N N . LYS A 1 261 ? -32.887 41.091 42.019 1.00 48.19 261 LYS A N 1
ATOM 2042 C CA . LYS A 1 261 ? -32.786 42.536 41.740 1.00 48.19 261 LYS A CA 1
ATOM 2043 C C . LYS A 1 261 ? -32.793 43.342 43.055 1.00 48.19 261 LYS A C 1
ATOM 2045 O O . LYS A 1 261 ? -33.612 43.039 43.926 1.00 48.19 261 LYS A O 1
ATOM 2050 N N . PRO A 1 262 ? -31.933 44.365 43.215 1.00 46.66 262 PRO A N 1
ATOM 2051 C CA . PRO A 1 262 ? -31.931 45.209 44.406 1.00 46.66 262 PRO A CA 1
ATOM 2052 C C . PRO A 1 262 ? -33.168 46.122 44.438 1.00 46.66 262 PRO A C 1
ATOM 2054 O O . PRO A 1 262 ? -33.598 46.641 43.408 1.00 46.66 262 PRO A O 1
ATOM 2057 N N . LYS A 1 263 ? -33.746 46.301 45.632 1.00 45.16 263 LYS A N 1
ATOM 2058 C CA . LYS A 1 263 ? -34.854 47.233 45.888 1.00 45.16 263 LYS A CA 1
ATOM 2059 C C . LYS A 1 263 ? -34.337 48.673 45.811 1.00 45.16 263 LYS A C 1
ATOM 2061 O O . LYS A 1 263 ? -33.375 49.001 46.499 1.00 45.16 263 LYS A O 1
ATOM 2066 N N . GLN A 1 264 ? -34.977 49.503 44.991 1.00 44.53 264 GLN A N 1
ATOM 2067 C CA . GLN A 1 264 ? -34.802 50.955 45.015 1.00 44.53 264 GLN A CA 1
ATOM 2068 C C . GLN A 1 264 ? -35.575 51.524 46.212 1.00 44.53 264 GLN A C 1
ATOM 2070 O O . GLN A 1 264 ? -36.762 51.231 46.354 1.00 44.53 264 GLN A O 1
ATOM 2075 N N . ASN A 1 265 ? -34.882 52.295 47.050 1.00 50.72 265 ASN A N 1
ATOM 2076 C CA . ASN A 1 265 ? -35.466 53.244 47.999 1.00 50.72 265 ASN A CA 1
ATOM 2077 C C . ASN A 1 265 ? -35.263 54.654 47.449 1.00 50.72 265 ASN A C 1
ATOM 2079 O O . ASN A 1 265 ? -34.192 54.869 46.832 1.00 50.72 265 ASN A O 1
#

Radius of gyration: 23.53 Å; Cα contacts (8 Å, |Δi|>4): 449; chains: 1; bounding box: 55×78×72 Å

Mean predicted aligned error: 12.36 Å